Protein AF-A0A959Y1S9-F1 (afdb_monomer_lite)

Structure (mmCIF, N/CA/C/O backbone):
data_AF-A0A959Y1S9-F1
#
_entry.id   AF-A0A959Y1S9-F1
#
loop_
_atom_site.group_PDB
_atom_site.id
_atom_site.type_symbol
_atom_site.label_atom_id
_atom_site.label_alt_id
_atom_site.label_comp_id
_atom_site.label_asym_id
_atom_site.label_entity_id
_atom_site.label_seq_id
_atom_site.pdbx_PDB_ins_code
_atom_site.Cartn_x
_atom_site.Cartn_y
_atom_site.Cartn_z
_atom_site.occupancy
_atom_site.B_iso_or_equiv
_atom_site.auth_seq_id
_atom_site.auth_comp_id
_atom_site.auth_asym_id
_atom_site.auth_atom_id
_atom_site.pdbx_PDB_model_num
ATOM 1 N N . MET A 1 1 ? -69.835 -13.937 12.293 1.00 46.44 1 MET A N 1
ATOM 2 C CA . MET A 1 1 ? -68.759 -14.524 11.460 1.00 46.44 1 MET A CA 1
ATOM 3 C C . MET A 1 1 ? -68.075 -13.415 10.680 1.00 46.44 1 MET A C 1
ATOM 5 O O . MET A 1 1 ? -68.798 -12.625 10.091 1.00 46.44 1 MET A O 1
ATOM 9 N N . LYS A 1 2 ? -66.732 -13.402 10.698 1.00 39.56 2 LYS A N 1
ATOM 10 C CA . LYS A 1 2 ? -65.752 -12.700 9.831 1.00 39.56 2 LYS A CA 1
ATOM 11 C C . LYS A 1 2 ? -64.658 -12.052 10.685 1.00 39.56 2 LYS A C 1
ATOM 13 O O . LYS A 1 2 ? -64.721 -10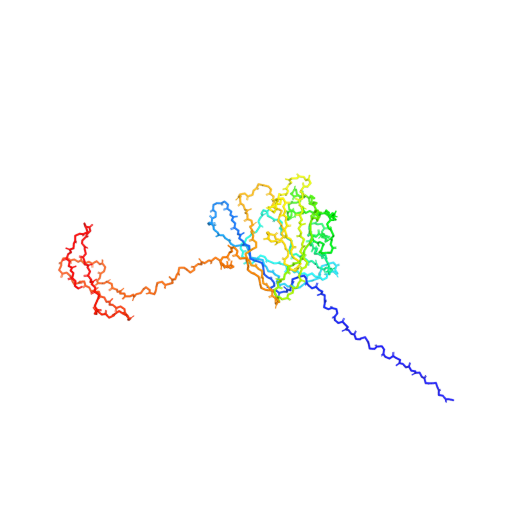.882 11.035 1.00 39.56 2 LYS A O 1
ATOM 18 N N . ARG A 1 3 ? -63.664 -12.869 11.050 1.00 44.75 3 ARG A N 1
ATOM 19 C CA . ARG A 1 3 ? -62.354 -12.401 11.513 1.00 44.75 3 ARG A CA 1
ATOM 20 C C . ARG A 1 3 ? -61.520 -12.163 10.258 1.00 44.75 3 ARG A C 1
ATOM 22 O O . ARG A 1 3 ? -61.213 -13.120 9.555 1.00 44.75 3 ARG A O 1
ATOM 29 N N . VAL A 1 4 ? -61.232 -10.906 9.945 1.00 51.44 4 VAL A N 1
ATOM 30 C CA . VAL A 1 4 ? -60.282 -10.545 8.888 1.00 51.44 4 VAL A CA 1
ATOM 31 C C . VAL A 1 4 ? -58.901 -10.535 9.538 1.00 51.44 4 VAL A C 1
ATOM 33 O O . VAL A 1 4 ? -58.573 -9.622 10.287 1.00 51.44 4 VAL A O 1
ATOM 36 N N . LEU A 1 5 ? -58.132 -11.600 9.319 1.00 52.47 5 LEU A N 1
ATOM 37 C CA . LEU A 1 5 ? -56.708 -11.663 9.641 1.00 52.47 5 LEU A CA 1
ATOM 38 C C . LEU A 1 5 ? -55.949 -10.983 8.497 1.00 52.47 5 LEU A C 1
ATOM 40 O O . LEU A 1 5 ? -55.793 -11.561 7.424 1.00 52.47 5 LEU A O 1
ATOM 44 N N . PHE A 1 6 ? -55.508 -9.745 8.715 1.00 52.75 6 PHE A N 1
ATOM 45 C CA . PHE A 1 6 ? -54.534 -9.089 7.846 1.00 52.75 6 PHE A CA 1
ATOM 46 C C . PHE A 1 6 ? -53.157 -9.691 8.152 1.00 52.75 6 PHE A C 1
ATOM 48 O O . PHE A 1 6 ? -52.475 -9.289 9.091 1.00 52.75 6 PHE A O 1
ATOM 55 N N . SER A 1 7 ? -52.783 -10.716 7.387 1.00 56.38 7 SER A N 1
ATOM 56 C CA . SER A 1 7 ? -51.435 -11.278 7.396 1.00 56.38 7 SER A CA 1
ATOM 57 C C . SER A 1 7 ? -50.522 -10.314 6.637 1.00 56.38 7 SER A C 1
ATOM 59 O O . SER A 1 7 ? -50.451 -10.349 5.411 1.00 56.38 7 SER A O 1
ATOM 61 N N . GLY A 1 8 ? -49.886 -9.397 7.368 1.00 59.06 8 GLY A N 1
ATOM 62 C CA . GLY A 1 8 ? -48.859 -8.507 6.836 1.00 59.06 8 GLY A CA 1
ATOM 63 C C . GLY A 1 8 ? -47.625 -9.315 6.456 1.00 59.06 8 GLY A C 1
ATOM 64 O O . GLY A 1 8 ? -46.820 -9.669 7.313 1.00 59.06 8 GLY A O 1
ATOM 65 N N . LEU A 1 9 ? -47.505 -9.637 5.170 1.00 58.12 9 LEU A N 1
ATOM 66 C CA . LEU A 1 9 ? -46.302 -10.199 4.574 1.00 58.12 9 LEU A CA 1
ATOM 67 C C . LEU A 1 9 ? -45.224 -9.107 4.616 1.00 58.12 9 LEU A C 1
ATOM 69 O O . LEU A 1 9 ? -45.202 -8.212 3.773 1.00 58.12 9 LEU A O 1
ATOM 73 N N . ILE A 1 10 ? -44.371 -9.144 5.641 1.00 60.81 10 ILE A N 1
ATOM 74 C CA . ILE A 1 10 ? -43.149 -8.343 5.695 1.00 60.81 10 ILE A CA 1
ATOM 75 C C . ILE A 1 10 ? -42.287 -8.828 4.528 1.00 60.81 10 ILE A C 1
ATOM 77 O O . ILE A 1 10 ? -41.658 -9.882 4.604 1.00 60.81 10 ILE A O 1
ATOM 81 N N . MET A 1 11 ? -42.318 -8.082 3.420 1.00 54.19 11 MET A N 1
ATOM 82 C CA . MET A 1 11 ? -41.293 -8.141 2.386 1.00 54.19 11 MET A CA 1
ATOM 83 C C . MET A 1 11 ? -39.967 -7.862 3.090 1.00 54.19 11 MET A C 1
ATOM 85 O O . MET A 1 11 ? -39.624 -6.713 3.353 1.00 54.19 11 MET A O 1
ATOM 89 N N . MET A 1 12 ? -39.232 -8.924 3.418 1.00 57.41 12 MET A N 1
ATOM 90 C CA . MET A 1 12 ? -37.790 -8.853 3.589 1.00 57.41 12 MET A CA 1
ATOM 91 C C . MET A 1 12 ? -37.227 -8.477 2.221 1.00 57.41 12 MET A C 1
ATOM 93 O O . MET A 1 12 ? -36.804 -9.329 1.445 1.00 57.41 12 MET A O 1
ATOM 97 N N . SER A 1 13 ? -37.295 -7.189 1.890 1.00 51.50 13 SER A N 1
ATOM 98 C CA . SER A 1 13 ? -36.391 -6.586 0.932 1.00 51.50 13 SER A CA 1
ATOM 99 C C . SER A 1 13 ? -35.003 -6.865 1.482 1.00 51.50 13 SER A C 1
ATOM 101 O O . SER A 1 13 ? -34.559 -6.210 2.426 1.00 51.50 13 SER A O 1
ATOM 103 N N . SER A 1 14 ? -34.373 -7.909 0.953 1.00 47.97 14 SER A N 1
ATOM 104 C CA . SER A 1 14 ? -32.953 -8.169 1.080 1.00 47.97 14 SER A CA 1
ATOM 105 C C . SER A 1 14 ? -32.245 -6.957 0.493 1.00 47.97 14 SER A C 1
ATOM 107 O O . SER A 1 14 ? -31.907 -6.929 -0.690 1.00 47.97 14 SER A O 1
ATOM 109 N N . LEU A 1 15 ? -32.098 -5.918 1.314 1.00 49.47 15 LEU A N 1
ATOM 110 C CA . LEU A 1 15 ? -31.067 -4.921 1.143 1.00 49.47 15 LEU A CA 1
ATOM 111 C C . LEU A 1 15 ? -29.792 -5.746 1.119 1.00 49.47 15 LEU A C 1
ATOM 113 O O . LEU A 1 15 ? -29.323 -6.224 2.152 1.00 49.47 15 LEU A O 1
ATOM 117 N N . GLN A 1 16 ? -29.307 -6.010 -0.089 1.00 44.72 16 GLN A N 1
ATOM 118 C CA . GLN A 1 16 ? -27.935 -6.401 -0.293 1.00 44.72 16 GLN A CA 1
ATOM 119 C C . GLN A 1 16 ? -27.146 -5.200 0.209 1.00 44.72 16 GLN A C 1
ATOM 121 O O . GLN A 1 16 ? -26.900 -4.248 -0.525 1.00 44.72 16 GLN A O 1
ATOM 126 N N . LEU A 1 17 ? -26.853 -5.198 1.511 1.00 47.09 17 LEU A N 1
ATOM 127 C CA . LEU A 1 17 ? -25.725 -4.474 2.051 1.00 47.09 17 LEU A CA 1
ATOM 128 C C . LEU A 1 17 ? -24.555 -5.032 1.255 1.00 47.09 17 LEU A C 1
ATOM 130 O O . LEU A 1 17 ? -24.075 -6.129 1.536 1.00 47.09 17 LEU A O 1
ATOM 134 N N . ALA A 1 18 ? -24.196 -4.337 0.177 1.00 49.88 18 ALA A N 1
ATOM 135 C CA . ALA A 1 18 ? -22.908 -4.526 -0.439 1.00 49.88 18 ALA A CA 1
ATOM 136 C C . ALA A 1 18 ? -21.931 -4.313 0.711 1.00 49.88 18 ALA A C 1
ATOM 138 O O . ALA A 1 18 ? -21.836 -3.206 1.247 1.00 49.88 18 ALA A O 1
ATOM 139 N N . ALA A 1 19 ? -21.322 -5.403 1.176 1.00 54.47 19 ALA A N 1
ATOM 140 C CA . ALA A 1 19 ? -20.220 -5.307 2.105 1.00 54.47 19 ALA A CA 1
ATOM 141 C C . ALA A 1 19 ? -19.241 -4.329 1.457 1.00 54.47 19 ALA A C 1
ATOM 143 O O . ALA A 1 19 ? -18.837 -4.537 0.311 1.00 54.47 19 ALA A O 1
ATOM 144 N N . GLN A 1 20 ? -18.971 -3.208 2.125 1.00 69.69 20 GLN A N 1
ATOM 145 C CA . GLN A 1 20 ? -18.066 -2.209 1.584 1.00 69.69 20 GLN A CA 1
ATOM 146 C C . GLN A 1 20 ? -16.685 -2.860 1.552 1.00 69.69 20 GLN A C 1
ATOM 148 O O . GLN A 1 20 ? -16.065 -3.080 2.587 1.00 69.69 20 GLN A O 1
ATOM 153 N N . SER A 1 21 ? -16.246 -3.274 0.366 1.00 82.31 21 SER A N 1
ATOM 154 C CA . SER A 1 21 ? -14.896 -3.777 0.166 1.00 82.31 21 SER A CA 1
ATOM 155 C C . SER A 1 21 ? -13.950 -2.590 0.133 1.00 82.31 21 SER A C 1
ATOM 157 O O . SER A 1 21 ? -14.187 -1.653 -0.629 1.00 82.31 21 SER A O 1
ATOM 159 N N . TRP A 1 22 ? -12.871 -2.643 0.909 1.00 91.50 22 TRP A N 1
ATOM 160 C CA . TRP A 1 22 ? -11.817 -1.635 0.815 1.00 91.50 22 TRP A CA 1
ATOM 161 C C . TRP A 1 22 ? -11.161 -1.639 -0.565 1.00 91.50 22 TRP A C 1
ATOM 163 O O . TRP A 1 22 ? -10.997 -0.583 -1.161 1.00 91.50 22 TRP A O 1
ATOM 173 N N . ALA A 1 23 ? -10.891 -2.833 -1.096 1.00 92.38 23 ALA A N 1
ATOM 174 C CA . ALA A 1 23 ? -10.399 -3.042 -2.448 1.00 92.38 23 ALA A CA 1
ATOM 175 C C . ALA A 1 23 ? -11.148 -4.231 -3.080 1.00 92.38 23 ALA A C 1
ATOM 177 O O . ALA A 1 23 ? -11.219 -5.293 -2.453 1.00 92.38 23 ALA A O 1
ATOM 178 N N . PRO A 1 24 ? -11.756 -4.086 -4.269 1.00 94.19 24 PRO A N 1
ATOM 179 C CA . PRO A 1 24 ? -12.491 -5.174 -4.912 1.00 94.19 24 PRO A CA 1
ATOM 180 C C . PRO A 1 24 ? -11.545 -6.237 -5.494 1.00 94.19 24 PRO A C 1
ATOM 182 O O . PRO A 1 24 ? -10.353 -5.999 -5.686 1.00 94.19 24 PRO A O 1
ATOM 185 N N . VAL A 1 25 ? -12.080 -7.414 -5.836 1.00 96.25 25 VAL A N 1
ATOM 186 C CA . VAL A 1 25 ? -11.322 -8.437 -6.578 1.00 96.25 25 VAL A CA 1
ATOM 187 C C . VAL A 1 25 ? -10.770 -7.850 -7.880 1.00 96.25 25 VAL A C 1
ATOM 189 O O . VAL A 1 25 ? -11.502 -7.230 -8.649 1.00 96.25 25 VAL A O 1
ATOM 192 N N . GLY A 1 26 ? -9.474 -8.054 -8.124 1.00 96.50 26 GLY A N 1
ATOM 193 C CA . GLY A 1 26 ? -8.733 -7.461 -9.238 1.00 96.50 26 GLY A CA 1
ATOM 194 C C . GLY A 1 26 ? -8.027 -6.142 -8.906 1.00 96.50 26 GLY A C 1
ATOM 195 O O . GLY A 1 26 ? -7.182 -5.713 -9.694 1.00 96.50 26 GLY A O 1
ATOM 196 N N . ALA A 1 27 ? -8.300 -5.528 -7.748 1.00 97.50 27 ALA A N 1
ATOM 197 C CA . ALA A 1 27 ? -7.515 -4.393 -7.273 1.00 97.50 27 ALA A CA 1
ATOM 198 C C . ALA A 1 27 ? -6.034 -4.771 -7.202 1.00 97.50 27 ALA A C 1
ATOM 200 O O . ALA A 1 27 ? -5.695 -5.857 -6.725 1.00 97.50 27 ALA A O 1
ATOM 201 N N . THR A 1 28 ? -5.172 -3.901 -7.719 1.00 97.88 28 THR A N 1
ATOM 202 C CA . THR A 1 28 ? -3.757 -4.181 -7.952 1.00 97.88 28 THR A CA 1
ATOM 203 C C . THR A 1 28 ? -2.899 -3.007 -7.502 1.00 97.88 28 THR A C 1
ATOM 205 O O . THR A 1 28 ? -3.152 -1.862 -7.877 1.00 97.88 28 THR A O 1
ATOM 208 N N . TRP A 1 29 ? -1.840 -3.312 -6.756 1.00 97.69 29 TRP A N 1
ATOM 209 C CA . TRP A 1 29 ? -0.793 -2.380 -6.354 1.00 97.69 29 TRP A CA 1
ATOM 210 C C . TRP A 1 29 ? 0.503 -2.762 -7.044 1.00 97.69 29 TRP A C 1
ATOM 212 O O . TRP A 1 29 ? 0.906 -3.923 -7.012 1.00 97.69 29 TRP A O 1
ATOM 222 N N . THR A 1 30 ? 1.166 -1.786 -7.650 1.00 97.19 30 THR A N 1
ATOM 223 C CA . THR A 1 30 ? 2.491 -1.955 -8.248 1.00 97.19 30 THR A CA 1
ATOM 224 C C . THR A 1 30 ? 3.476 -1.069 -7.508 1.00 97.19 30 THR A C 1
ATOM 226 O O . THR A 1 30 ? 3.366 0.155 -7.569 1.00 97.19 30 THR A O 1
ATOM 229 N N . TYR A 1 31 ? 4.448 -1.678 -6.844 1.00 95.31 31 TYR A N 1
ATOM 230 C CA . TYR A 1 31 ? 5.522 -1.017 -6.114 1.00 95.31 31 TYR A CA 1
ATOM 231 C C . TYR A 1 31 ? 6.844 -1.165 -6.851 1.00 95.31 31 TYR A C 1
ATOM 233 O O . TYR A 1 31 ? 7.080 -2.146 -7.559 1.00 95.31 31 TYR A O 1
ATOM 241 N N . GLU A 1 32 ? 7.730 -0.195 -6.663 1.00 92.44 32 GLU A N 1
ATOM 242 C CA . GLU A 1 32 ? 9.136 -0.393 -6.993 1.00 92.44 32 GLU A CA 1
ATOM 243 C C . GLU A 1 32 ? 9.790 -1.289 -5.937 1.00 92.44 32 GLU A C 1
ATOM 245 O O . GLU A 1 32 ? 9.607 -1.081 -4.741 1.00 92.44 32 GLU A O 1
ATOM 250 N N . GLN A 1 33 ? 10.577 -2.266 -6.379 1.00 92.25 33 GLN A N 1
ATOM 251 C CA . GLN A 1 33 ? 11.334 -3.160 -5.512 1.00 92.25 33 GLN A CA 1
ATOM 252 C C . GLN A 1 33 ? 12.823 -3.122 -5.870 1.00 92.25 33 GLN A C 1
ATOM 254 O O . GLN A 1 33 ? 13.189 -3.020 -7.044 1.00 92.25 33 GLN A O 1
ATOM 259 N N . ARG A 1 34 ? 13.688 -3.211 -4.856 1.00 89.56 34 ARG A N 1
ATOM 260 C CA . ARG A 1 34 ? 15.145 -3.361 -4.990 1.00 89.56 34 ARG A CA 1
ATOM 261 C C . ARG A 1 34 ? 15.675 -4.334 -3.940 1.00 89.56 34 ARG A C 1
ATOM 263 O O . ARG A 1 34 ? 15.049 -4.510 -2.905 1.00 89.56 34 ARG A O 1
ATOM 270 N N . PHE A 1 35 ? 16.823 -4.944 -4.208 1.00 89.50 35 PHE A N 1
ATOM 271 C CA . PHE A 1 35 ? 17.520 -5.845 -3.286 1.00 89.50 35 PHE A CA 1
ATOM 272 C C . PHE A 1 35 ? 19.012 -5.885 -3.624 1.00 89.50 35 PHE A C 1
ATOM 274 O O . PHE A 1 35 ? 19.421 -5.527 -4.735 1.00 89.50 35 PHE A O 1
ATOM 281 N N . PHE A 1 36 ? 19.848 -6.269 -2.662 1.00 87.94 36 PHE A N 1
ATOM 282 C CA . PHE A 1 36 ? 21.288 -6.381 -2.870 1.00 87.94 36 PHE A CA 1
ATOM 283 C C . PHE A 1 36 ? 21.609 -7.429 -3.946 1.00 87.94 36 PHE A C 1
ATOM 285 O O . PHE A 1 36 ? 21.081 -8.537 -3.935 1.00 87.94 36 PHE A O 1
ATOM 292 N N . GLY A 1 37 ? 22.473 -7.071 -4.902 1.00 84.06 37 GLY A N 1
ATOM 293 C CA . GLY A 1 37 ? 22.823 -7.941 -6.033 1.00 84.06 37 GLY A CA 1
ATOM 294 C C . GLY A 1 37 ? 21.722 -8.104 -7.093 1.00 84.06 37 GLY A C 1
ATOM 295 O O . GLY A 1 37 ? 21.908 -8.874 -8.035 1.00 84.06 37 GLY A O 1
ATOM 296 N N . GLY A 1 38 ? 20.598 -7.395 -6.954 1.00 82.81 38 GLY A N 1
ATOM 297 C CA . GLY A 1 38 ? 19.499 -7.377 -7.916 1.00 82.81 38 GLY A CA 1
ATOM 298 C C . GLY A 1 38 ? 19.687 -6.407 -9.085 1.00 82.81 38 GLY A C 1
ATOM 299 O O . GLY A 1 38 ? 20.669 -5.664 -9.130 1.00 82.81 38 GLY A O 1
ATOM 300 N N . PRO A 1 39 ? 18.738 -6.391 -10.040 1.00 81.06 39 PRO A N 1
ATOM 301 C CA . PRO A 1 39 ? 18.692 -5.364 -11.073 1.00 81.06 39 PRO A CA 1
ATOM 302 C C . PRO A 1 39 ? 18.443 -3.979 -10.457 1.00 81.06 39 PRO A C 1
ATOM 304 O O . PRO A 1 39 ? 17.833 -3.860 -9.394 1.00 81.06 39 PRO A O 1
ATOM 307 N N . ASP A 1 40 ? 18.832 -2.921 -11.176 1.00 76.38 40 ASP A N 1
ATOM 308 C CA . ASP A 1 40 ? 18.649 -1.525 -10.736 1.00 76.38 40 ASP A CA 1
ATOM 309 C C . ASP A 1 40 ? 17.177 -1.155 -10.468 1.00 76.38 40 ASP A C 1
ATOM 311 O O . ASP A 1 40 ? 16.889 -0.206 -9.734 1.00 76.38 40 ASP A O 1
ATOM 315 N N . SER A 1 41 ? 16.239 -1.911 -11.050 1.00 79.88 41 SER A N 1
ATOM 316 C CA . SER A 1 41 ? 14.809 -1.817 -10.763 1.00 79.88 41 SER A CA 1
ATOM 317 C C . SER A 1 41 ? 14.126 -3.180 -10.893 1.00 79.88 41 SER A C 1
ATOM 319 O O . SER A 1 41 ? 14.348 -3.904 -11.866 1.00 79.88 41 SER A O 1
ATOM 321 N N . ALA A 1 42 ? 13.275 -3.509 -9.924 1.00 91.25 42 ALA A N 1
ATOM 322 C CA . ALA A 1 42 ? 12.319 -4.610 -9.958 1.00 91.25 42 ALA A CA 1
ATOM 323 C C . ALA A 1 42 ? 10.926 -4.087 -9.563 1.00 91.25 42 ALA A C 1
ATOM 325 O O . ALA A 1 42 ? 10.774 -2.933 -9.150 1.00 91.25 42 ALA A O 1
ATOM 326 N N . LEU A 1 43 ? 9.899 -4.923 -9.715 1.00 94.31 43 LEU A N 1
ATOM 327 C CA . LEU A 1 43 ? 8.541 -4.611 -9.272 1.00 94.31 43 LEU A CA 1
ATOM 328 C C . LEU A 1 43 ? 8.082 -5.638 -8.254 1.00 94.31 43 LEU A C 1
ATOM 330 O O . LEU A 1 43 ? 8.270 -6.836 -8.469 1.00 94.31 43 LEU A O 1
ATOM 334 N N . LEU A 1 44 ? 7.383 -5.147 -7.238 1.00 95.44 44 LEU A N 1
ATOM 335 C CA . LEU A 1 44 ? 6.488 -5.952 -6.426 1.00 95.44 44 LEU A CA 1
ATOM 336 C C . LEU A 1 44 ? 5.058 -5.616 -6.846 1.00 95.44 44 LEU A C 1
ATOM 338 O O . LEU A 1 44 ? 4.634 -4.464 -6.753 1.00 95.44 44 LEU A O 1
ATOM 342 N N . VAL A 1 45 ? 4.313 -6.610 -7.315 1.00 96.94 45 VAL A N 1
ATOM 343 C CA . VAL A 1 45 ? 2.911 -6.448 -7.700 1.00 96.94 45 VAL A CA 1
ATOM 344 C C . VAL A 1 45 ? 2.055 -7.323 -6.805 1.00 96.94 45 VAL A C 1
ATOM 346 O O . VAL A 1 45 ? 2.253 -8.536 -6.727 1.00 96.94 45 VAL A O 1
ATOM 349 N N . MET A 1 46 ? 1.080 -6.702 -6.153 1.00 97.25 46 MET A N 1
ATOM 350 C CA . MET A 1 46 ? 0.092 -7.371 -5.314 1.00 97.25 46 MET A CA 1
ATOM 351 C C . MET A 1 46 ? -1.294 -7.196 -5.907 1.00 97.25 46 MET A C 1
ATOM 353 O O . MET A 1 46 ? -1.590 -6.148 -6.473 1.00 97.25 46 MET A O 1
ATOM 357 N N . SER A 1 47 ? -2.157 -8.195 -5.746 1.00 97.81 47 SER A N 1
ATOM 358 C CA . SER A 1 47 ? -3.550 -8.096 -6.181 1.00 97.81 47 SER A CA 1
ATOM 359 C C . SER A 1 47 ? -4.518 -8.785 -5.232 1.00 97.81 47 SER A C 1
ATOM 361 O O . SER A 1 47 ? -4.162 -9.765 -4.574 1.00 97.81 47 SER A O 1
ATOM 363 N N . VAL A 1 48 ? -5.760 -8.304 -5.194 1.00 97.88 48 VAL A N 1
ATOM 364 C CA . VAL A 1 48 ? -6.867 -9.037 -4.575 1.00 97.88 48 VAL A CA 1
ATOM 365 C C . VAL A 1 48 ? -7.319 -10.141 -5.525 1.00 97.88 48 VAL A C 1
ATOM 367 O O . VAL A 1 48 ? -7.856 -9.870 -6.597 1.00 97.88 48 VAL A O 1
ATOM 370 N N . VAL A 1 49 ? -7.143 -11.399 -5.121 1.00 97.75 49 VAL A N 1
ATOM 371 C CA . VAL A 1 49 ? -7.434 -12.564 -5.972 1.00 97.75 49 VAL A CA 1
ATOM 372 C C . VAL A 1 49 ? -8.817 -13.161 -5.745 1.00 97.75 49 VAL A C 1
ATOM 374 O O . VAL A 1 49 ? -9.341 -13.835 -6.630 1.00 97.75 49 VAL A O 1
ATOM 377 N N . LYS A 1 50 ? -9.411 -12.955 -4.564 1.00 95.75 50 LYS A N 1
ATOM 378 C CA . LYS A 1 50 ? -10.782 -13.386 -4.262 1.00 95.75 50 LYS A CA 1
ATOM 379 C C . LYS A 1 50 ? -11.326 -12.737 -2.997 1.00 95.75 50 LYS A C 1
ATOM 381 O O . LYS A 1 50 ? -10.564 -12.389 -2.095 1.00 95.75 50 LYS A O 1
ATOM 386 N N . ASP A 1 51 ? -12.645 -12.736 -2.888 1.00 96.19 51 ASP A N 1
ATOM 387 C CA . ASP A 1 51 ? -13.333 -12.576 -1.613 1.00 96.19 51 ASP A CA 1
ATOM 388 C C . ASP A 1 51 ? -13.284 -13.880 -0.804 1.00 96.19 51 ASP A C 1
ATOM 390 O O . ASP A 1 51 ? -13.188 -14.992 -1.339 1.00 96.19 51 ASP A O 1
ATOM 394 N N . THR A 1 52 ? -13.332 -13.751 0.514 1.00 95.38 52 THR A N 1
ATOM 395 C CA . THR A 1 52 ? -13.348 -14.863 1.461 1.00 95.38 52 THR A CA 1
ATOM 396 C C . THR A 1 52 ? -14.069 -14.457 2.748 1.00 95.38 52 THR A C 1
ATOM 398 O O . THR A 1 52 ? -14.425 -13.298 2.950 1.00 95.38 52 THR A O 1
ATOM 401 N N . VAL A 1 53 ? -14.305 -15.425 3.631 1.00 95.75 53 VAL A N 1
ATOM 402 C CA . VAL A 1 53 ? -14.824 -15.181 4.980 1.00 95.75 53 VAL A CA 1
ATOM 403 C C . VAL A 1 53 ? -13.873 -15.813 5.981 1.00 95.75 53 VAL A C 1
ATOM 405 O O . VAL A 1 53 ? -13.571 -17.002 5.875 1.00 95.75 53 VAL A O 1
ATOM 408 N N . VAL A 1 54 ? -13.410 -15.030 6.951 1.00 96.12 54 VAL A N 1
ATOM 409 C CA . VAL A 1 54 ? -12.510 -15.484 8.018 1.00 96.12 54 VAL A CA 1
ATOM 410 C C . VAL A 1 54 ? -13.108 -15.061 9.349 1.00 96.12 54 VAL A C 1
ATOM 412 O O . VAL A 1 54 ? -13.461 -13.903 9.536 1.00 96.12 54 VAL A O 1
ATOM 415 N N . GLN A 1 55 ? -13.312 -16.025 10.251 1.00 94.81 55 GLN A N 1
ATOM 416 C CA . GLN A 1 55 ? -13.945 -15.802 11.561 1.00 94.81 55 GLN A CA 1
ATOM 417 C C . GLN A 1 55 ? -15.296 -15.059 11.491 1.00 94.81 55 GLN A C 1
ATOM 419 O O . GLN A 1 55 ? -15.643 -14.268 12.363 1.00 94.81 55 GLN A O 1
ATOM 424 N N . GLY A 1 56 ? -16.072 -15.304 10.431 1.00 93.12 56 GLY A N 1
ATOM 425 C CA . GLY A 1 56 ? -17.367 -14.651 10.211 1.00 93.12 56 GLY A CA 1
ATOM 426 C C . GLY A 1 56 ? -17.288 -13.216 9.677 1.00 93.12 56 GLY A C 1
ATOM 427 O O . GLY A 1 56 ? -18.333 -12.633 9.402 1.00 93.12 56 GLY A O 1
ATOM 428 N N . ARG A 1 57 ? -16.087 -12.658 9.472 1.00 93.94 57 ARG A N 1
ATOM 429 C CA . ARG A 1 57 ? -15.882 -11.380 8.780 1.00 93.94 57 ARG A CA 1
ATOM 430 C C . ARG A 1 57 ? -15.733 -11.589 7.279 1.00 93.94 57 ARG A C 1
ATOM 432 O O . ARG A 1 57 ? -15.018 -12.490 6.844 1.00 93.94 57 ARG A O 1
ATOM 439 N N . ALA A 1 58 ? -16.383 -10.730 6.496 1.00 95.12 58 ALA A N 1
ATOM 440 C CA . ALA A 1 58 ? -16.100 -10.606 5.072 1.00 95.12 58 ALA A CA 1
ATOM 441 C C . ALA A 1 58 ? -14.682 -10.046 4.886 1.00 95.12 58 ALA A C 1
ATOM 443 O O . ALA A 1 58 ? -14.275 -9.098 5.569 1.00 95.12 58 ALA A O 1
ATOM 444 N N . SER A 1 59 ? -13.917 -10.664 3.997 1.00 95.88 59 SER A N 1
ATOM 445 C CA . SER A 1 59 ? -12.495 -10.386 3.833 1.00 95.88 59 SER A CA 1
ATOM 446 C C . SER A 1 59 ? -12.067 -10.553 2.382 1.00 95.88 59 SER A C 1
ATOM 448 O O . SER A 1 59 ? -12.699 -11.272 1.611 1.00 95.88 59 SER A O 1
ATOM 450 N N . GLN A 1 60 ? -10.957 -9.927 2.022 1.00 96.06 60 GLN A N 1
ATOM 451 C CA . GLN A 1 60 ? -10.301 -10.095 0.734 1.00 96.06 60 GLN A CA 1
ATOM 452 C C . GLN A 1 60 ? -9.011 -10.881 0.914 1.00 96.06 60 GLN A C 1
ATOM 454 O O . GLN A 1 60 ? -8.277 -10.659 1.876 1.00 96.06 60 GLN A O 1
ATOM 459 N N . LYS A 1 61 ? -8.726 -11.786 -0.027 1.00 96.69 61 LYS A N 1
ATOM 460 C CA . LYS A 1 61 ? -7.432 -12.460 -0.109 1.00 96.69 61 LYS A CA 1
ATOM 461 C C . LYS A 1 61 ? -6.526 -11.736 -1.101 1.00 96.69 61 LYS A C 1
ATOM 463 O O . LYS A 1 61 ? -6.858 -11.663 -2.285 1.00 96.69 61 LYS A O 1
ATOM 468 N N . LEU A 1 62 ? -5.375 -11.274 -0.629 1.00 96.94 62 LEU A N 1
ATOM 469 C CA . LEU A 1 62 ? -4.293 -10.745 -1.446 1.00 96.94 62 LEU A CA 1
ATOM 470 C C . LEU A 1 62 ? -3.351 -11.862 -1.895 1.00 96.94 62 LEU A C 1
ATOM 472 O O . LEU A 1 62 ? -3.216 -12.902 -1.247 1.00 96.94 62 LEU A O 1
ATOM 476 N N . ASN A 1 63 ? -2.675 -11.619 -3.009 1.00 97.12 63 ASN A N 1
ATOM 477 C CA . ASN A 1 63 ? -1.568 -12.431 -3.479 1.00 97.12 63 ASN A CA 1
ATOM 478 C C . ASN A 1 63 ? -0.494 -11.548 -4.116 1.00 97.12 63 ASN A C 1
ATOM 480 O O . ASN A 1 63 ? -0.818 -10.585 -4.817 1.00 97.12 63 ASN A O 1
ATOM 484 N N . ILE A 1 64 ? 0.767 -11.927 -3.938 1.00 96.56 64 ILE A N 1
ATOM 485 C CA . ILE A 1 64 ? 1.879 -11.365 -4.705 1.00 96.56 64 ILE A CA 1
ATOM 486 C C . ILE A 1 64 ? 1.893 -12.062 -6.066 1.00 96.56 64 ILE A C 1
ATOM 488 O O . ILE A 1 64 ? 1.976 -13.286 -6.150 1.00 96.56 64 ILE A O 1
ATOM 492 N N . VAL A 1 65 ? 1.743 -11.287 -7.139 1.00 96.06 65 VAL A N 1
ATOM 493 C CA . VAL A 1 65 ? 1.699 -11.795 -8.522 1.00 96.06 65 VAL A CA 1
ATOM 494 C C . VAL A 1 65 ? 3.018 -11.591 -9.263 1.00 96.06 65 VAL A C 1
ATOM 496 O O . VAL A 1 65 ? 3.279 -12.279 -10.246 1.00 96.06 65 VAL A O 1
ATOM 499 N N . GLN A 1 66 ? 3.858 -10.672 -8.786 1.00 94.75 66 GLN A N 1
ATOM 500 C CA . GLN A 1 66 ? 5.212 -10.436 -9.278 1.00 94.75 66 GLN A CA 1
ATOM 501 C C . GLN A 1 66 ? 6.077 -9.903 -8.135 1.00 94.75 66 GLN A C 1
ATOM 503 O O . GLN A 1 66 ? 5.585 -9.136 -7.311 1.00 94.75 66 GLN A O 1
ATOM 508 N N . GLY A 1 67 ? 7.357 -10.271 -8.118 1.00 92.62 67 GLY A N 1
ATOM 509 C CA . GLY A 1 67 ? 8.260 -9.955 -7.012 1.00 92.62 67 GLY A CA 1
ATOM 510 C C . GLY A 1 67 ? 8.087 -10.937 -5.854 1.00 92.62 67 GLY A C 1
ATOM 511 O O . GLY A 1 67 ? 7.468 -11.992 -6.004 1.00 92.62 67 GLY A O 1
ATOM 512 N N . TRP A 1 68 ? 8.667 -10.601 -4.713 1.00 91.19 68 TRP A N 1
ATOM 513 C CA . TRP A 1 68 ? 8.592 -11.375 -3.472 1.00 91.19 68 TRP A CA 1
ATOM 514 C C . TRP A 1 68 ? 8.691 -10.423 -2.288 1.00 91.19 68 TRP A C 1
ATOM 516 O O . TRP A 1 68 ? 9.112 -9.286 -2.467 1.00 91.19 68 TRP A O 1
ATOM 526 N N . VAL A 1 69 ? 8.300 -10.866 -1.100 1.00 89.00 69 VAL A N 1
ATOM 527 C CA . VAL A 1 69 ? 8.638 -10.162 0.137 1.00 89.00 69 VAL A CA 1
ATOM 528 C C . VAL A 1 69 ? 9.078 -11.186 1.162 1.00 89.00 69 VAL A C 1
ATOM 530 O O . VAL A 1 69 ? 8.270 -12.003 1.598 1.00 89.00 69 VAL A O 1
ATOM 533 N N . ASP A 1 70 ? 10.357 -11.164 1.509 1.00 87.75 70 ASP A N 1
ATOM 534 C CA . ASP A 1 70 ? 10.893 -12.050 2.544 1.00 87.75 70 ASP A CA 1
ATOM 535 C C . ASP A 1 70 ? 11.113 -11.256 3.822 1.00 87.75 70 ASP A C 1
ATOM 537 O O . ASP A 1 70 ? 10.850 -11.733 4.916 1.00 87.75 70 ASP A O 1
ATOM 541 N N . CYS A 1 71 ? 11.534 -10.007 3.683 1.00 88.06 71 CYS A N 1
ATOM 542 C CA . CYS A 1 71 ? 11.883 -9.126 4.783 1.00 88.06 71 CYS A CA 1
ATOM 543 C C . CYS A 1 71 ? 10.739 -8.280 5.319 1.00 88.06 71 CYS A C 1
ATOM 545 O O . CYS A 1 71 ? 10.860 -7.706 6.400 1.00 88.06 71 CYS A O 1
ATOM 547 N N . TYR A 1 72 ? 9.627 -8.219 4.598 1.00 88.31 72 TYR A N 1
ATOM 548 C CA . TYR A 1 72 ? 8.435 -7.500 5.024 1.00 88.31 72 TYR A CA 1
ATOM 549 C C . TYR A 1 72 ? 7.358 -8.480 5.466 1.00 88.31 72 TYR A C 1
ATOM 551 O O . TYR A 1 72 ? 7.242 -9.559 4.880 1.00 88.31 72 TYR A O 1
ATOM 559 N N . PRO A 1 73 ? 6.517 -8.108 6.442 1.00 88.00 73 PRO A N 1
ATOM 560 C CA . PRO A 1 73 ? 5.309 -8.859 6.692 1.00 88.00 73 PRO A CA 1
ATOM 561 C C . PRO A 1 73 ? 4.421 -8.820 5.446 1.00 88.00 73 PRO A C 1
ATOM 563 O O . PRO A 1 73 ? 4.323 -7.818 4.728 1.00 88.00 73 PRO A O 1
ATOM 566 N N . PHE A 1 74 ? 3.742 -9.931 5.203 1.00 91.25 74 PHE A N 1
ATOM 567 C CA . PHE A 1 74 ? 2.695 -10.015 4.204 1.00 91.25 74 PHE A CA 1
ATOM 568 C C . PHE A 1 74 ? 1.470 -10.642 4.840 1.00 91.25 74 PHE A C 1
ATOM 570 O O . PHE A 1 74 ? 1.478 -11.811 5.218 1.00 91.25 74 PHE A O 1
ATOM 577 N N . TYR A 1 75 ? 0.414 -9.844 4.940 1.00 92.69 75 TYR A N 1
ATOM 578 C CA . TYR A 1 75 ? -0.865 -10.279 5.471 1.00 92.69 75 TYR A CA 1
ATOM 579 C C . TYR A 1 75 ? -1.795 -10.605 4.302 1.00 92.69 75 TYR A C 1
ATOM 581 O O . TYR A 1 75 ? -2.334 -9.693 3.670 1.00 92.69 75 TYR A O 1
ATOM 589 N N . PRO A 1 76 ? -1.999 -11.895 3.973 1.00 94.06 76 PRO A N 1
ATOM 590 C CA . PRO A 1 76 ? -2.732 -12.287 2.776 1.00 94.06 76 PRO A CA 1
ATOM 591 C C . PRO A 1 76 ? -4.232 -12.038 2.898 1.00 94.06 76 PRO A C 1
ATOM 593 O O . PRO A 1 76 ? -4.951 -12.236 1.925 1.00 94.06 76 PRO A O 1
ATOM 596 N N . ILE A 1 77 ? -4.736 -11.679 4.077 1.00 95.94 77 ILE A N 1
ATOM 597 C CA . ILE A 1 77 ? -6.159 -11.521 4.348 1.00 95.94 77 ILE A CA 1
ATOM 598 C C . ILE A 1 77 ? -6.377 -10.156 4.996 1.00 95.94 77 ILE A C 1
ATOM 600 O O . ILE A 1 77 ? -5.798 -9.854 6.039 1.00 95.94 77 ILE A O 1
ATOM 604 N N . ILE A 1 78 ? -7.263 -9.363 4.399 1.00 95.88 78 ILE A N 1
ATOM 605 C CA . ILE A 1 78 ? -7.699 -8.070 4.934 1.00 95.88 78 ILE A CA 1
ATOM 606 C C . ILE A 1 78 ? -9.213 -8.034 5.094 1.00 95.88 78 ILE A C 1
ATOM 608 O O . ILE A 1 78 ? -9.942 -8.745 4.403 1.00 95.88 78 ILE A O 1
ATOM 612 N N . SER A 1 79 ? -9.701 -7.202 6.004 1.00 95.81 79 SER A N 1
ATOM 613 C CA . SER A 1 79 ? -11.124 -6.919 6.183 1.00 95.81 79 SER A CA 1
ATOM 614 C C . SER A 1 79 ? -11.325 -5.420 6.345 1.00 95.81 79 SER A C 1
ATOM 616 O O . SER A 1 79 ? -10.436 -4.720 6.825 1.00 95.81 79 SER A O 1
ATOM 618 N N . TYR A 1 80 ? -12.497 -4.931 5.956 1.00 95.31 80 TYR A N 1
ATOM 619 C CA . TYR A 1 80 ? -12.850 -3.524 6.071 1.00 95.31 80 TYR A CA 1
ATOM 620 C C . TYR A 1 80 ? -14.175 -3.353 6.793 1.00 95.31 80 TYR A C 1
ATOM 622 O O . TYR A 1 80 ? -15.110 -4.118 6.556 1.00 95.31 80 TYR A O 1
ATOM 630 N N . ASP A 1 81 ? -14.244 -2.353 7.666 1.00 91.50 81 ASP A N 1
ATOM 631 C CA . ASP A 1 81 ? -15.427 -2.044 8.471 1.00 91.50 81 ASP A CA 1
ATOM 632 C C . ASP A 1 81 ? -15.860 -0.581 8.315 1.00 91.50 81 ASP A C 1
ATOM 634 O O . ASP A 1 81 ? -15.999 0.152 9.285 1.00 91.50 81 ASP A O 1
ATOM 638 N N . GLY A 1 82 ? -15.996 -0.116 7.070 1.00 89.19 82 GLY A N 1
ATOM 639 C CA . GLY A 1 82 ? -16.491 1.228 6.724 1.00 89.19 82 GLY A CA 1
ATOM 640 C C . GLY A 1 82 ? -15.523 2.391 6.994 1.00 89.19 82 GLY A C 1
ATOM 641 O O . GLY A 1 82 ? -15.498 3.367 6.250 1.00 89.19 82 GLY A O 1
ATOM 642 N N . ASP A 1 83 ? -14.698 2.302 8.030 1.00 93.75 83 ASP A N 1
ATOM 643 C CA . ASP A 1 83 ? -13.612 3.240 8.330 1.00 93.75 83 ASP A CA 1
ATOM 644 C C . ASP A 1 83 ? -12.287 2.535 8.625 1.00 93.75 83 ASP A C 1
ATOM 646 O O . ASP A 1 83 ? -11.226 3.111 8.399 1.00 93.75 83 ASP A O 1
ATOM 650 N N . SER A 1 84 ? -12.341 1.281 9.057 1.00 95.62 84 SER A N 1
ATOM 651 C CA . SER A 1 84 ? -11.191 0.572 9.594 1.00 95.62 84 SER A CA 1
ATOM 652 C C . SER A 1 84 ? -10.723 -0.521 8.644 1.00 95.62 84 SER A C 1
ATOM 654 O O . SER A 1 84 ? -11.481 -1.440 8.328 1.00 95.62 84 SER A O 1
ATOM 656 N N . LEU A 1 85 ? -9.463 -0.444 8.209 1.00 96.06 85 LEU A N 1
ATOM 657 C CA . LEU A 1 85 ? -8.772 -1.543 7.539 1.00 96.06 85 LEU A CA 1
ATOM 658 C C . LEU A 1 85 ? -8.126 -2.437 8.594 1.00 96.06 85 LEU A C 1
ATOM 660 O O . LEU A 1 85 ? -7.318 -1.974 9.397 1.00 96.06 85 LEU A O 1
ATOM 664 N N . LEU A 1 86 ? -8.464 -3.721 8.560 1.00 95.44 86 LEU A N 1
ATOM 665 C CA . LEU A 1 86 ? -7.942 -4.742 9.455 1.00 95.44 86 LEU A CA 1
ATOM 666 C C . LEU A 1 86 ? -7.116 -5.762 8.670 1.00 95.44 86 LEU A C 1
ATOM 668 O O . LEU A 1 86 ? -7.522 -6.179 7.585 1.00 95.44 86 LEU A O 1
ATOM 672 N N . LEU A 1 87 ? -6.011 -6.220 9.250 1.00 93.88 87 LEU A N 1
ATOM 673 C CA . LEU A 1 87 ? -5.203 -7.330 8.740 1.00 93.88 87 LEU A CA 1
ATOM 674 C C . LEU A 1 87 ? -5.504 -8.570 9.564 1.00 93.88 87 LEU A C 1
ATOM 676 O O . LEU A 1 87 ? -5.571 -8.479 10.786 1.00 93.88 87 LEU A O 1
ATOM 680 N N . TYR A 1 88 ? -5.694 -9.718 8.927 1.00 94.19 88 TYR A N 1
ATOM 681 C CA . TYR A 1 88 ? -5.789 -10.973 9.661 1.00 94.19 88 TYR A CA 1
ATOM 682 C C . TYR A 1 88 ? -4.396 -11.553 9.858 1.00 94.19 88 TYR A C 1
ATOM 684 O O . TYR A 1 88 ? -3.722 -11.906 8.889 1.00 94.19 88 TYR A O 1
ATOM 692 N N . ASP A 1 89 ? -3.993 -11.659 11.113 1.00 91.00 89 ASP A N 1
ATOM 693 C CA . ASP A 1 89 ? -2.761 -12.303 11.514 1.00 91.00 89 ASP A CA 1
ATOM 694 C C . ASP A 1 89 ? -3.010 -13.800 11.721 1.00 91.00 89 ASP A C 1
ATOM 696 O O . ASP A 1 89 ? -3.784 -14.217 12.587 1.00 91.00 89 ASP A O 1
ATOM 700 N N . GLU A 1 90 ? -2.391 -14.629 10.880 1.00 88.81 90 GLU A N 1
ATOM 701 C CA . GLU A 1 90 ? -2.569 -16.079 10.945 1.00 88.81 90 GLU A CA 1
ATOM 702 C C . GLU A 1 90 ? -1.863 -16.695 12.163 1.00 88.81 90 GLU A C 1
ATOM 704 O O . GLU A 1 90 ? -2.323 -17.727 12.658 1.00 88.81 90 GLU A O 1
ATOM 709 N N . ALA A 1 91 ? -0.805 -16.058 12.685 1.00 86.12 91 ALA A N 1
ATOM 710 C CA . ALA A 1 91 ? -0.002 -16.599 13.780 1.00 86.12 91 ALA A CA 1
ATOM 711 C C . ALA A 1 91 ? -0.777 -16.623 15.105 1.00 86.12 91 ALA A C 1
ATOM 713 O O . ALA A 1 91 ? -0.683 -17.593 15.860 1.00 86.12 91 ALA A O 1
ATOM 714 N N . ASP A 1 92 ? -1.586 -15.594 15.370 1.00 87.50 92 ASP A N 1
ATOM 715 C CA . ASP A 1 92 ? -2.451 -15.534 16.553 1.00 87.50 92 ASP A CA 1
ATOM 716 C C . ASP A 1 92 ? -3.947 -15.686 16.241 1.00 87.50 92 ASP A C 1
ATOM 718 O O . ASP A 1 92 ? -4.773 -15.750 17.156 1.00 87.50 92 ASP A O 1
ATOM 722 N N . SER A 1 93 ? -4.294 -15.831 14.958 1.00 91.38 93 SER A N 1
ATOM 723 C CA . SER A 1 93 ? -5.668 -15.945 14.470 1.00 91.38 93 SER A CA 1
ATOM 724 C C . SER A 1 93 ? -6.544 -14.768 14.902 1.00 91.38 93 SER A C 1
ATOM 726 O O . SER A 1 93 ? -7.671 -14.963 15.367 1.00 91.38 93 SER A O 1
ATOM 728 N N . THR A 1 94 ? -6.050 -13.537 14.765 1.00 92.94 94 THR A N 1
ATOM 729 C CA . THR A 1 94 ? -6.815 -12.329 15.098 1.00 92.94 94 THR A CA 1
ATOM 730 C C . THR A 1 94 ? -6.748 -11.267 14.009 1.00 92.94 94 THR A C 1
ATOM 732 O O . THR A 1 94 ? -5.805 -11.188 13.231 1.00 92.94 94 THR A O 1
ATOM 735 N N . PHE A 1 95 ? -7.771 -10.413 13.957 1.00 94.44 95 PHE A N 1
ATOM 736 C CA . PHE A 1 95 ? -7.723 -9.198 13.151 1.00 94.44 95 PHE A CA 1
ATOM 737 C C . PHE A 1 95 ? -7.032 -8.070 13.926 1.00 94.44 95 PHE A C 1
ATOM 739 O O . PHE A 1 95 ? -7.439 -7.742 15.043 1.00 94.44 95 PHE A O 1
ATOM 746 N N . LYS A 1 96 ? -6.022 -7.451 13.315 1.00 92.88 96 LYS A N 1
ATOM 747 C CA . LYS A 1 96 ? -5.294 -6.281 13.815 1.00 92.88 96 LYS A CA 1
ATOM 748 C C . LYS A 1 96 ? -5.725 -5.037 13.054 1.00 92.88 96 LYS A C 1
ATOM 750 O O . LYS A 1 96 ? -5.837 -5.074 11.831 1.00 92.88 96 LYS A O 1
ATOM 755 N N . LEU A 1 97 ? -5.967 -3.940 13.765 1.00 94.81 97 LEU A N 1
ATOM 756 C CA . LEU A 1 97 ? -6.262 -2.651 13.140 1.00 94.81 97 LEU A CA 1
ATOM 757 C C . LEU A 1 97 ? -5.013 -2.120 12.443 1.00 94.81 97 LEU A C 1
ATOM 759 O O . LEU A 1 97 ? -3.998 -1.972 13.099 1.00 94.81 97 LEU A O 1
ATOM 763 N N . MET A 1 98 ? -5.101 -1.812 11.152 1.00 93.44 98 MET A N 1
ATOM 764 C CA . MET A 1 98 ? -4.011 -1.193 10.395 1.00 93.44 98 MET A CA 1
ATOM 765 C C . MET A 1 98 ? -4.225 0.304 10.238 1.00 93.44 98 MET A C 1
ATOM 767 O O . MET A 1 98 ? -3.387 1.100 10.644 1.00 93.44 98 MET A O 1
ATOM 771 N N . TYR A 1 99 ? -5.375 0.682 9.677 1.00 95.31 99 TYR A N 1
ATOM 772 C CA . TYR A 1 99 ? -5.748 2.074 9.445 1.00 95.31 99 TYR A CA 1
ATOM 773 C C . TYR A 1 99 ? -7.165 2.326 9.928 1.00 95.31 99 TYR A C 1
ATOM 775 O O . TYR A 1 99 ? -8.047 1.503 9.693 1.00 95.31 99 TYR A O 1
ATOM 783 N N . CYS A 1 100 ? -7.378 3.492 10.529 1.00 96.62 100 CYS A N 1
ATOM 784 C CA . CYS A 1 100 ? -8.678 3.995 10.950 1.00 96.62 100 CYS A CA 1
ATOM 785 C C . CYS A 1 100 ? -8.939 5.328 10.229 1.00 96.62 100 CYS A C 1
ATOM 787 O O . CYS A 1 100 ? -8.448 6.375 10.638 1.00 96.62 100 CYS A O 1
ATOM 789 N N . PHE A 1 101 ? -9.643 5.304 9.095 1.00 97.00 101 PHE A N 1
ATOM 790 C CA . PHE A 1 101 ? -9.769 6.461 8.196 1.00 97.00 101 PHE A CA 1
ATOM 791 C C . PHE A 1 101 ? -10.698 7.570 8.715 1.00 97.00 101 PHE A C 1
ATOM 793 O O . PHE A 1 101 ? -10.769 8.627 8.096 1.00 97.00 101 PHE A O 1
ATOM 800 N N . ASN A 1 102 ? -11.437 7.361 9.806 1.00 96.75 102 ASN A N 1
ATOM 801 C CA . ASN A 1 102 ? -12.180 8.416 10.513 1.00 96.75 102 ASN A CA 1
ATOM 802 C C . ASN A 1 102 ? -11.448 8.956 11.750 1.00 96.75 102 ASN A C 1
ATOM 804 O O . ASN A 1 102 ? -12.042 9.760 12.464 1.00 96.75 102 ASN A O 1
ATOM 808 N N . ALA A 1 103 ? -10.214 8.519 12.009 1.00 97.88 103 ALA A N 1
ATOM 809 C CA . ALA A 1 103 ? -9.409 9.055 13.096 1.00 97.88 103 ALA A CA 1
ATOM 810 C C . ALA A 1 103 ? -9.084 10.540 12.864 1.00 97.88 103 ALA A C 1
ATOM 812 O O . ALA A 1 103 ? -8.926 10.984 11.724 1.00 97.88 103 ALA A O 1
ATOM 813 N N . GLU A 1 104 ? -8.980 11.297 13.949 1.00 98.38 104 GLU A N 1
ATOM 814 C CA . GLU A 1 104 ? -8.671 12.725 13.965 1.00 98.38 104 GLU A CA 1
ATOM 815 C C . GLU A 1 104 ? -7.200 12.967 14.352 1.00 98.38 104 GLU A C 1
ATOM 817 O O . GLU A 1 104 ? -6.570 12.106 14.971 1.00 98.38 104 GLU A O 1
ATOM 822 N N . PRO A 1 105 ? -6.606 14.131 14.015 1.00 98.62 105 PRO A N 1
ATOM 823 C CA . PRO A 1 105 ? -5.250 14.459 14.447 1.00 98.62 105 PRO A CA 1
ATOM 824 C C . PRO A 1 105 ? -5.072 14.331 15.968 1.00 98.62 105 PRO A C 1
ATOM 826 O O . PRO A 1 105 ? -5.818 14.924 16.748 1.00 98.62 105 PRO A O 1
ATOM 829 N N . GLY A 1 106 ? -4.050 13.585 16.384 1.00 98.19 106 GLY A N 1
ATOM 830 C CA . GLY A 1 106 ? -3.773 13.234 17.777 1.00 98.19 106 GLY A CA 1
ATOM 831 C C . GLY A 1 106 ? -4.304 11.864 18.210 1.00 98.19 106 GLY A C 1
ATOM 832 O O . GLY A 1 106 ? -3.864 11.367 19.249 1.00 98.19 106 GLY A O 1
ATOM 833 N N . ASP A 1 107 ? -5.184 11.229 17.431 1.00 98.50 107 ASP A N 1
ATOM 834 C CA . ASP A 1 107 ? -5.598 9.850 17.690 1.00 98.50 107 ASP A CA 1
ATOM 835 C C . ASP A 1 107 ? -4.425 8.884 17.523 1.00 98.50 107 ASP A C 1
ATOM 837 O O . ASP A 1 107 ? -3.538 9.070 16.683 1.00 98.50 107 ASP A O 1
ATOM 841 N N . THR A 1 108 ? -4.440 7.826 18.335 1.00 97.19 108 THR A N 1
ATOM 842 C CA . THR A 1 108 ? -3.392 6.804 18.344 1.00 97.19 108 THR A CA 1
ATOM 843 C C . THR A 1 108 ? -3.972 5.402 18.446 1.00 97.19 108 THR A C 1
ATOM 845 O O . THR A 1 108 ? -4.991 5.175 19.103 1.00 97.19 108 THR A O 1
ATOM 848 N N . TRP A 1 109 ? -3.303 4.439 17.816 1.00 95.88 109 TRP A N 1
ATOM 849 C CA . TRP A 1 109 ? -3.555 3.015 18.026 1.00 95.88 109 TRP A CA 1
ATOM 850 C C . TRP A 1 109 ? -2.260 2.217 17.915 1.00 95.88 109 TRP A C 1
ATOM 852 O O . TRP A 1 109 ? -1.296 2.646 17.284 1.00 95.88 109 TRP A O 1
ATOM 862 N N . THR A 1 110 ? -2.253 1.025 18.508 1.00 93.81 110 THR A N 1
ATOM 863 C CA . THR A 1 110 ? -1.110 0.110 18.459 1.00 93.81 110 THR A CA 1
ATOM 864 C C . THR A 1 110 ? -1.511 -1.181 17.760 1.00 93.81 110 THR A C 1
ATOM 866 O O . THR A 1 110 ? -2.553 -1.769 18.055 1.00 93.81 110 THR A O 1
ATOM 869 N N . SER A 1 111 ? -0.672 -1.625 16.829 1.00 89.56 111 SER A N 1
ATOM 870 C CA . SER A 1 111 ? -0.809 -2.892 16.111 1.00 89.56 111 SER A CA 1
ATOM 871 C C . SER A 1 111 ? 0.321 -3.817 16.518 1.00 89.56 111 SER A C 1
ATOM 873 O O . SER A 1 111 ? 1.482 -3.437 16.418 1.00 89.56 111 SER A O 1
ATOM 875 N N . PHE A 1 112 ? -0.003 -5.029 16.956 1.00 87.38 112 PHE A N 1
ATOM 876 C CA . PHE A 1 112 ? 1.011 -6.059 17.145 1.00 87.38 112 PHE A CA 1
ATOM 877 C C . PHE A 1 112 ? 1.215 -6.788 15.819 1.00 87.38 112 PHE A C 1
ATOM 879 O O . PHE A 1 112 ? 0.253 -7.345 15.288 1.00 87.38 112 PHE A O 1
ATOM 886 N N . ILE A 1 113 ? 2.429 -6.714 15.281 1.00 85.12 113 ILE A N 1
ATOM 887 C CA . ILE A 1 113 ? 2.794 -7.187 13.948 1.00 85.12 113 ILE A CA 1
ATOM 888 C C . ILE A 1 113 ? 3.747 -8.374 14.083 1.00 85.12 113 ILE A C 1
ATOM 890 O O . ILE A 1 113 ? 4.782 -8.279 14.743 1.00 85.12 113 ILE A O 1
ATOM 894 N N . HIS A 1 114 ? 3.394 -9.477 13.429 1.00 83.00 114 HIS A N 1
ATOM 895 C CA . HIS A 1 114 ? 4.208 -10.673 13.270 1.00 83.00 114 HIS A CA 1
ATOM 896 C C . HIS A 1 114 ? 4.846 -10.701 11.879 1.00 83.00 114 HIS A C 1
ATOM 898 O O . HIS A 1 114 ? 4.181 -10.520 10.857 1.00 83.00 114 HIS A O 1
ATOM 904 N N . HIS A 1 115 ? 6.146 -10.982 11.820 1.00 78.62 115 HIS A N 1
ATOM 905 C CA . HIS A 1 115 ? 6.822 -11.259 10.558 1.00 78.62 115 HIS A CA 1
ATOM 906 C C . HIS A 1 115 ? 6.650 -12.740 10.179 1.00 78.62 115 HIS A C 1
ATOM 908 O O . HIS A 1 115 ? 7.458 -13.607 10.518 1.00 78.62 115 HIS A O 1
ATOM 914 N N . GLY A 1 116 ? 5.524 -13.040 9.527 1.00 69.31 116 GLY A N 1
ATOM 915 C CA . GLY A 1 116 ? 5.170 -14.400 9.111 1.00 69.31 116 GLY A CA 1
ATOM 916 C C . GLY A 1 116 ? 5.137 -15.395 10.278 1.00 69.31 116 GLY A C 1
ATOM 917 O O . GLY A 1 116 ? 4.703 -15.073 11.382 1.00 69.31 116 GLY A O 1
ATOM 918 N N . GLU A 1 117 ? 5.623 -16.617 10.046 1.00 63.72 117 GLU A N 1
ATOM 919 C CA . GLU A 1 117 ? 5.739 -17.648 11.094 1.00 63.72 117 GLU A CA 1
ATOM 920 C C . GLU A 1 117 ? 6.894 -17.378 12.079 1.00 63.72 117 GLU A C 1
ATOM 922 O O . GLU A 1 117 ? 7.016 -18.041 13.112 1.00 63.72 117 GLU A O 1
ATOM 927 N N . LEU A 1 118 ? 7.759 -16.401 11.786 1.00 67.00 118 LEU A N 1
ATOM 928 C CA . LEU A 1 118 ? 8.921 -16.064 12.600 1.00 67.00 118 LEU A CA 1
ATOM 929 C C . LEU A 1 118 ? 8.527 -15.073 13.697 1.00 67.00 118 LEU A C 1
ATOM 931 O O . LEU A 1 118 ? 8.973 -13.928 13.728 1.00 67.00 118 LEU A O 1
ATOM 935 N N . THR A 1 119 ? 7.751 -15.545 14.674 1.00 66.00 119 THR A N 1
ATOM 936 C CA . THR A 1 119 ? 7.264 -14.738 15.810 1.00 66.00 119 THR A CA 1
ATOM 937 C C . THR A 1 119 ? 8.378 -14.096 16.655 1.00 66.00 119 THR A C 1
ATOM 939 O O . THR A 1 119 ? 8.101 -13.263 17.514 1.00 66.00 119 THR A O 1
ATOM 942 N N . PHE A 1 120 ? 9.647 -14.458 16.448 1.00 70.50 120 PHE A N 1
ATOM 943 C CA . PHE A 1 120 ? 10.793 -13.779 17.063 1.00 70.50 120 PHE A CA 1
ATOM 944 C C . PHE A 1 120 ? 11.018 -12.359 16.520 1.00 70.50 120 PHE A C 1
ATOM 946 O O . PHE A 1 120 ? 11.585 -11.533 17.230 1.00 70.50 120 PHE A O 1
ATOM 953 N N . PHE A 1 121 ? 10.548 -12.059 15.307 1.00 77.50 121 PHE A N 1
ATOM 954 C CA . PHE A 1 121 ? 10.566 -10.722 14.707 1.00 77.50 121 PHE A CA 1
ATOM 955 C C . PHE A 1 121 ? 9.192 -10.053 14.832 1.00 77.50 121 PHE A C 1
ATOM 957 O O . PHE A 1 121 ? 8.636 -9.549 13.859 1.00 77.50 121 PHE A O 1
ATOM 964 N N . SER A 1 122 ? 8.620 -10.101 16.037 1.00 84.25 122 SER A N 1
ATOM 965 C CA . SER A 1 122 ? 7.365 -9.409 16.335 1.00 84.25 122 SER A CA 1
ATOM 966 C C . SER A 1 122 ? 7.638 -8.049 16.946 1.00 84.25 122 SER A C 1
ATOM 968 O O . SER A 1 122 ? 8.578 -7.897 17.729 1.00 84.25 122 SER A O 1
ATOM 970 N N . ASP A 1 123 ? 6.783 -7.083 16.639 1.00 87.38 123 ASP A N 1
ATOM 971 C CA . ASP A 1 123 ? 6.860 -5.758 17.237 1.00 87.38 123 ASP A CA 1
ATOM 972 C C . ASP A 1 123 ? 5.476 -5.154 17.450 1.00 87.38 123 ASP A C 1
ATOM 974 O O . ASP A 1 123 ? 4.502 -5.514 16.787 1.00 87.38 123 ASP A O 1
ATOM 978 N N . SER A 1 124 ? 5.406 -4.209 18.377 1.00 89.88 124 SER A N 1
ATOM 979 C CA . SER A 1 124 ? 4.274 -3.306 18.494 1.00 89.88 124 SER A CA 1
ATOM 980 C C . SER A 1 124 ? 4.588 -2.052 17.693 1.00 89.88 124 SER A C 1
ATOM 982 O O . SER A 1 124 ? 5.613 -1.403 17.903 1.00 89.88 124 SER A O 1
ATOM 984 N N . ILE A 1 125 ? 3.703 -1.726 16.759 1.00 89.56 125 ILE A N 1
ATOM 985 C CA . ILE A 1 125 ? 3.762 -0.501 15.976 1.00 89.56 125 ILE A CA 1
ATOM 986 C C . ILE A 1 125 ? 2.697 0.449 16.497 1.00 89.56 125 ILE A C 1
ATOM 988 O O . ILE A 1 125 ? 1.503 0.141 16.442 1.00 89.56 125 ILE A O 1
ATOM 992 N N . THR A 1 126 ? 3.132 1.605 16.979 1.00 92.44 126 THR A N 1
ATOM 993 C CA . THR A 1 126 ? 2.254 2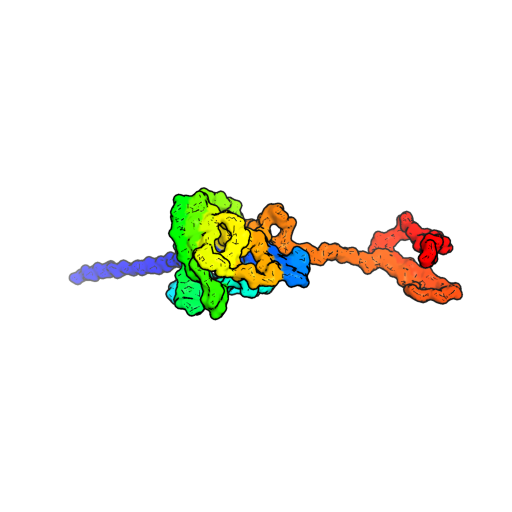.698 17.377 1.00 92.44 126 THR A CA 1
ATOM 994 C C . THR A 1 126 ? 2.087 3.665 16.213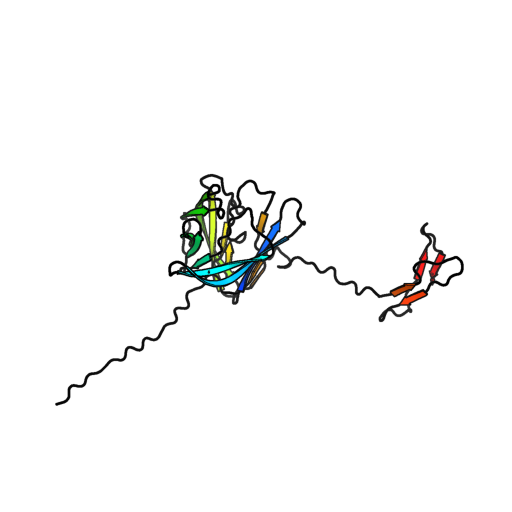 1.00 92.44 126 THR A C 1
ATOM 996 O O . THR A 1 126 ? 3.059 4.149 15.631 1.00 92.44 126 THR A O 1
ATOM 999 N N . TRP A 1 127 ? 0.831 3.940 15.887 1.00 93.31 127 TRP A N 1
ATOM 1000 C CA . TRP A 1 127 ? 0.412 4.869 14.852 1.00 93.31 127 TRP A CA 1
ATOM 1001 C C . TRP A 1 127 ? -0.160 6.110 15.515 1.00 93.31 127 TRP A C 1
ATOM 1003 O O . TRP A 1 127 ? -1.025 5.991 16.384 1.00 93.31 127 TRP A O 1
ATOM 1013 N N . THR A 1 128 ? 0.275 7.282 15.068 1.00 96.12 128 THR A N 1
ATOM 1014 C CA . THR A 1 128 ? -0.256 8.572 15.513 1.00 96.12 128 THR A CA 1
ATOM 1015 C C . THR A 1 128 ? -0.735 9.351 14.302 1.00 96.12 128 THR A C 1
ATOM 1017 O O . THR A 1 128 ? 0.026 9.564 13.357 1.00 96.12 128 THR A O 1
ATOM 1020 N N . VAL A 1 129 ? -1.983 9.816 14.320 1.00 98.00 129 VAL A N 1
ATOM 1021 C CA . VAL A 1 129 ? -2.489 10.703 13.268 1.00 98.00 129 VAL A CA 1
ATOM 1022 C C . VAL A 1 129 ? -1.892 12.088 13.462 1.00 98.00 129 VAL A C 1
ATOM 1024 O O . VAL A 1 129 ? -2.184 12.771 14.441 1.00 98.00 129 VAL A O 1
ATOM 1027 N N . LEU A 1 130 ? -1.056 12.517 12.522 1.00 97.94 130 LEU A N 1
ATOM 1028 C CA . LEU A 1 130 ? -0.495 13.866 12.514 1.00 97.94 130 LEU A CA 1
ATOM 1029 C C . LEU A 1 130 ? -1.446 14.860 11.854 1.00 97.94 130 LEU A C 1
ATOM 1031 O O . LEU A 1 130 ? -1.569 15.993 12.311 1.00 97.94 130 LEU A O 1
ATOM 1035 N N . ASP A 1 131 ? -2.088 14.439 10.765 1.00 98.31 131 ASP A N 1
ATOM 1036 C CA . ASP A 1 131 ? -3.007 15.269 9.995 1.00 98.31 131 ASP A CA 1
ATOM 1037 C C . ASP A 1 131 ? -3.993 14.411 9.191 1.00 98.31 131 ASP A C 1
ATOM 1039 O O . ASP A 1 131 ? -3.746 13.231 8.919 1.00 98.31 131 ASP A O 1
ATOM 1043 N N . THR A 1 132 ? -5.099 15.025 8.777 1.00 98.50 132 THR A N 1
ATOM 1044 C CA . THR A 1 132 ? -6.112 14.408 7.915 1.00 98.50 132 THR A CA 1
ATOM 1045 C C . THR A 1 132 ? -6.425 15.321 6.740 1.00 98.50 132 THR A C 1
ATOM 1047 O O . THR A 1 132 ? -6.515 16.539 6.870 1.00 98.50 132 THR A O 1
ATOM 1050 N N . SER A 1 133 ? -6.608 14.735 5.565 1.00 98.31 133 SER A N 1
ATOM 1051 C CA . SER A 1 133 ? -7.000 15.464 4.362 1.00 98.31 133 SER A CA 1
ATOM 1052 C C . SER A 1 133 ? -7.861 14.580 3.460 1.00 98.31 13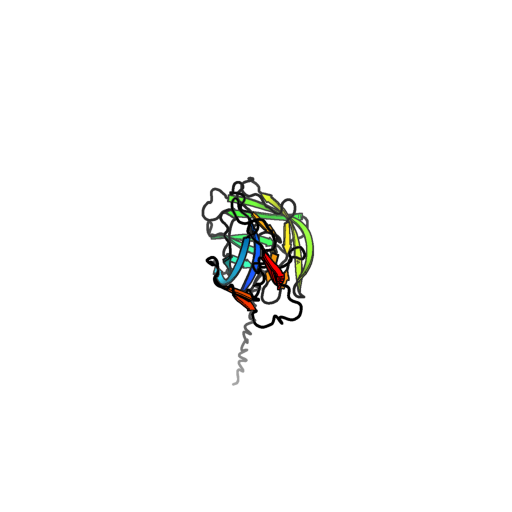3 SER A C 1
ATOM 1054 O O . SER A 1 133 ? -8.373 13.538 3.879 1.00 98.31 133 SER A O 1
ATOM 1056 N N . SER A 1 134 ? -8.056 14.997 2.213 1.00 97.56 134 SER A N 1
ATOM 1057 C CA . SER A 1 134 ? -8.788 14.220 1.221 1.00 97.56 134 SER A CA 1
ATOM 1058 C C . SER A 1 134 ? -8.074 14.245 -0.121 1.00 97.56 134 SER A C 1
ATOM 1060 O O . SER A 1 134 ? -7.620 15.307 -0.551 1.00 97.56 134 SER A O 1
ATOM 1062 N N . THR A 1 135 ? -8.063 13.110 -0.812 1.00 96.25 135 THR A N 1
ATOM 1063 C CA . THR A 1 135 ? -7.472 12.963 -2.143 1.00 96.25 135 THR A CA 1
ATOM 1064 C C . THR A 1 135 ? -8.559 12.590 -3.148 1.00 96.25 135 THR A C 1
ATOM 1066 O O . THR A 1 135 ? -9.358 11.692 -2.897 1.00 96.25 135 THR A O 1
ATOM 1069 N N . LEU A 1 136 ? -8.599 13.275 -4.293 1.00 95.31 136 LEU A N 1
ATOM 1070 C CA . LEU A 1 136 ? -9.505 12.949 -5.397 1.00 95.31 136 LEU A CA 1
ATOM 1071 C C . LEU A 1 136 ? -8.847 11.915 -6.322 1.00 95.31 136 LEU A C 1
ATOM 1073 O O . LEU A 1 136 ? -7.924 12.266 -7.054 1.00 95.31 136 LEU A O 1
ATOM 1077 N N . LEU A 1 137 ? -9.339 10.673 -6.327 1.00 94.00 137 LEU A N 1
ATOM 1078 C CA . LEU A 1 137 ? -8.860 9.585 -7.191 1.00 94.00 137 LEU A CA 1
ATOM 1079 C C . LEU A 1 137 ? -10.036 8.905 -7.893 1.00 94.00 137 LEU A C 1
ATOM 1081 O O . LEU A 1 137 ? -11.043 8.607 -7.265 1.00 94.00 137 LEU A O 1
ATOM 1085 N N . GLY A 1 138 ? -9.937 8.674 -9.207 1.00 87.88 138 GLY A N 1
ATOM 1086 C CA . GLY A 1 138 ? -11.019 8.019 -9.962 1.00 87.88 138 GLY A CA 1
ATOM 1087 C C . GLY A 1 138 ? -12.364 8.767 -9.935 1.00 87.88 138 GLY A C 1
ATOM 1088 O O . GLY A 1 138 ? -13.404 8.168 -10.177 1.00 87.88 138 GLY A O 1
ATOM 1089 N N . GLY A 1 139 ? -12.368 10.069 -9.618 1.00 89.50 139 GLY A N 1
ATOM 1090 C CA . GLY A 1 139 ? -13.597 10.849 -9.413 1.00 89.50 139 GLY A CA 1
ATOM 1091 C C . GLY A 1 139 ? -14.229 10.692 -8.023 1.00 89.50 139 GLY A C 1
ATOM 1092 O O . GLY A 1 139 ? -15.252 11.318 -7.754 1.00 89.50 139 GLY A O 1
ATOM 1093 N N . GLU A 1 140 ? -13.617 9.912 -7.132 1.00 92.31 140 GLU A N 1
ATOM 1094 C CA . GLU A 1 140 ? -14.028 9.734 -5.742 1.00 92.31 140 GLU A CA 1
ATOM 1095 C C . GLU A 1 140 ? -13.151 10.580 -4.809 1.00 92.31 140 GLU A C 1
ATOM 1097 O O . GLU A 1 140 ? -11.930 10.641 -4.963 1.00 92.31 140 GLU A O 1
ATOM 1102 N N . VAL A 1 141 ? -13.770 11.249 -3.833 1.00 95.88 141 VAL A N 1
ATOM 1103 C CA . VAL A 1 141 ? -13.051 11.964 -2.768 1.00 95.88 141 VAL A CA 1
ATOM 1104 C C . VAL A 1 141 ? -12.810 10.985 -1.624 1.00 95.88 141 VAL A C 1
ATOM 1106 O O . VAL A 1 141 ? -13.762 10.539 -0.988 1.00 95.88 141 VAL A O 1
ATOM 1109 N N . LEU A 1 142 ? -11.545 10.654 -1.381 1.00 96.06 142 LEU A N 1
ATOM 1110 C CA . LEU A 1 142 ? -11.109 9.625 -0.438 1.00 96.06 142 LEU A CA 1
ATOM 1111 C C . LEU A 1 142 ? -10.417 10.265 0.762 1.00 96.06 142 LEU A C 1
ATOM 1113 O O . LEU A 1 142 ? -9.629 11.200 0.595 1.00 96.06 142 LEU A O 1
ATOM 1117 N N . ARG A 1 143 ? -10.674 9.760 1.972 1.00 97.69 143 ARG A N 1
ATOM 1118 C CA . ARG A 1 143 ? -10.001 10.242 3.188 1.00 97.69 143 ARG A CA 1
ATOM 1119 C C . ARG A 1 143 ? -8.513 9.914 3.121 1.00 97.69 143 ARG A C 1
ATOM 1121 O O . ARG A 1 143 ? -8.113 8.889 2.577 1.00 97.69 143 ARG A O 1
ATOM 1128 N N . THR A 1 144 ? -7.671 10.802 3.627 1.00 98.06 144 THR A N 1
ATOM 1129 C CA . THR A 1 144 ? -6.215 10.639 3.623 1.00 98.06 144 THR A CA 1
ATOM 1130 C C . THR A 1 144 ? -5.679 10.901 5.018 1.00 98.06 144 THR A C 1
ATOM 1132 O O . THR A 1 144 ? -5.999 11.924 5.619 1.00 98.06 144 THR A O 1
ATOM 1135 N N . LEU A 1 145 ? -4.869 9.974 5.518 1.00 98.00 145 LEU A N 1
ATOM 1136 C CA . LEU A 1 145 ? -4.189 10.075 6.800 1.00 98.00 145 LEU A CA 1
ATOM 1137 C C . LEU A 1 145 ? -2.713 10.382 6.573 1.00 98.00 145 LEU A C 1
ATOM 1139 O O . LEU A 1 145 ? -2.053 9.707 5.779 1.00 98.00 145 LEU A O 1
ATOM 1143 N N . THR A 1 146 ? -2.204 11.351 7.322 1.00 97.44 146 THR A N 1
ATOM 1144 C CA . THR A 1 146 ? -0.774 11.574 7.524 1.00 97.44 146 THR A CA 1
ATOM 1145 C C . THR A 1 146 ? -0.421 11.015 8.897 1.00 97.44 146 THR A C 1
ATOM 1147 O O . THR A 1 146 ? -0.965 11.464 9.906 1.00 97.44 146 THR A O 1
ATOM 1150 N N . LEU A 1 147 ? 0.455 10.018 8.942 1.00 95.25 147 LEU A N 1
ATOM 1151 C CA . LEU A 1 147 ? 0.716 9.192 10.117 1.00 95.25 147 LEU A CA 1
ATOM 1152 C C . LEU A 1 147 ? 2.182 9.292 10.532 1.00 95.25 147 LEU A C 1
ATOM 1154 O O . LEU A 1 147 ? 3.073 9.167 9.695 1.00 95.25 147 LEU A O 1
ATOM 1158 N N . GLU A 1 148 ? 2.431 9.453 11.824 1.00 94.00 148 GLU A N 1
ATOM 1159 C CA . GLU A 1 148 ? 3.702 9.072 12.435 1.00 94.00 148 GLU A CA 1
ATOM 1160 C C . GLU A 1 148 ? 3.613 7.603 12.835 1.00 94.00 148 GLU A C 1
ATOM 1162 O O . GLU A 1 148 ? 2.580 7.141 13.329 1.00 94.00 148 GLU A O 1
ATOM 1167 N N . VAL A 1 149 ? 4.697 6.868 12.600 1.00 90.25 149 VAL A N 1
ATOM 1168 C CA . VAL A 1 149 ? 4.749 5.434 12.858 1.00 90.25 149 VAL A CA 1
ATOM 1169 C C . VAL A 1 149 ? 6.019 5.105 13.617 1.00 90.25 149 VAL A C 1
ATOM 1171 O O . VAL A 1 149 ? 7.128 5.371 13.148 1.00 90.25 149 VAL A O 1
ATOM 1174 N N . VAL A 1 150 ? 5.842 4.537 14.805 1.00 89.62 150 VAL A N 1
ATOM 1175 C CA . VAL A 1 150 ? 6.922 4.228 15.740 1.00 89.62 150 VAL A CA 1
ATOM 1176 C C . VAL A 1 150 ? 6.885 2.744 16.058 1.00 89.62 150 VAL A C 1
ATOM 1178 O O . VAL A 1 150 ? 5.842 2.198 16.402 1.00 89.62 150 VAL A O 1
ATOM 1181 N N . SER A 1 151 ? 8.039 2.096 15.935 1.00 88.06 151 SER A N 1
ATOM 1182 C CA . SER A 1 151 ? 8.250 0.742 16.435 1.00 88.06 151 SER A CA 1
ATOM 1183 C C . SER A 1 151 ? 8.703 0.813 17.890 1.00 88.06 151 SER A C 1
ATOM 1185 O O . SER A 1 151 ? 9.650 1.533 18.220 1.00 88.06 151 SER A O 1
ATOM 1187 N N . ASP A 1 152 ? 8.022 0.065 18.754 1.00 85.69 152 ASP A N 1
ATOM 1188 C CA . ASP A 1 152 ? 8.267 0.101 20.194 1.00 85.69 152 ASP A CA 1
ATOM 1189 C C . ASP A 1 152 ? 9.586 -0.604 20.568 1.00 85.69 152 ASP A C 1
ATOM 1191 O O . ASP A 1 152 ? 10.268 -0.180 21.503 1.00 85.69 152 ASP A O 1
ATOM 1195 N N . ASN A 1 153 ? 9.973 -1.661 19.839 1.00 82.38 153 ASN A N 1
ATOM 1196 C CA . ASN A 1 153 ? 11.161 -2.472 20.146 1.00 82.38 153 ASN A CA 1
ATOM 1197 C C . ASN A 1 153 ? 12.286 -2.376 19.102 1.00 82.38 153 ASN A C 1
ATOM 1199 O O . ASN A 1 153 ? 13.291 -3.077 19.230 1.00 82.38 153 ASN A O 1
ATOM 1203 N N . LEU A 1 154 ? 12.142 -1.514 18.088 1.00 80.81 154 LEU A N 1
ATOM 1204 C CA . LEU A 1 154 ? 13.077 -1.327 16.967 1.00 80.81 154 LEU A CA 1
ATOM 1205 C C . LEU A 1 154 ? 13.339 -2.601 16.145 1.00 80.81 154 LEU A C 1
ATOM 1207 O O . LEU A 1 154 ? 14.349 -2.691 15.444 1.00 80.81 154 LEU A O 1
ATOM 1211 N N . MET A 1 155 ? 12.443 -3.588 16.231 1.00 80.00 155 MET A N 1
ATOM 1212 C CA . MET A 1 155 ? 12.561 -4.843 15.485 1.00 80.00 155 MET A CA 1
ATOM 1213 C C . MET A 1 155 ? 12.084 -4.674 14.043 1.00 80.00 155 MET A C 1
ATOM 1215 O O . MET A 1 155 ? 12.650 -5.288 13.135 1.00 80.00 155 MET A O 1
ATOM 1219 N N . LEU A 1 156 ? 11.081 -3.815 13.846 1.00 80.88 156 LEU A N 1
ATOM 1220 C CA . LEU A 1 156 ? 10.544 -3.440 12.544 1.00 80.88 156 LEU A CA 1
ATOM 1221 C C . LEU A 1 156 ? 10.794 -1.949 12.293 1.00 80.88 156 LEU A C 1
ATOM 1223 O O . LEU A 1 156 ? 10.470 -1.118 13.135 1.00 80.88 156 LEU A O 1
ATOM 1227 N N . VAL A 1 157 ? 11.366 -1.583 11.145 1.00 80.25 157 VAL A N 1
ATOM 1228 C CA . VAL A 1 157 ? 11.753 -0.184 10.871 1.00 80.25 157 VAL A CA 1
ATOM 1229 C C . VAL A 1 157 ? 10.910 0.386 9.735 1.00 80.25 157 VAL A C 1
ATOM 1231 O O . VAL A 1 157 ? 11.174 0.045 8.587 1.00 80.25 157 VAL A O 1
ATOM 1234 N N . PRO A 1 158 ? 9.929 1.270 9.993 1.00 79.19 158 PRO A N 1
ATOM 1235 C CA . PRO A 1 158 ? 9.065 1.759 8.927 1.00 79.19 158 PRO A CA 1
ATOM 1236 C C . PRO A 1 158 ? 9.833 2.573 7.878 1.00 79.19 158 PRO A C 1
ATOM 1238 O O . PRO A 1 158 ? 10.477 3.568 8.217 1.00 79.19 158 PRO A O 1
ATOM 1241 N N . TYR A 1 159 ? 9.758 2.197 6.594 1.00 79.31 159 TYR A N 1
ATOM 1242 C CA . TYR A 1 159 ? 10.457 2.940 5.528 1.00 79.31 159 TYR A CA 1
ATOM 1243 C C . TYR A 1 159 ? 9.822 4.297 5.229 1.00 79.31 159 TYR A C 1
ATOM 1245 O O . TYR A 1 159 ? 10.499 5.196 4.729 1.00 79.31 159 TYR A O 1
ATOM 1253 N N . CYS A 1 160 ? 8.550 4.484 5.566 1.00 78.56 160 CYS A N 1
ATOM 1254 C CA . CYS A 1 160 ? 7.885 5.777 5.522 1.00 78.56 160 CYS A CA 1
ATOM 1255 C C . CYS A 1 160 ? 8.290 6.737 6.656 1.00 78.56 160 CYS A C 1
ATOM 1257 O O . CYS A 1 160 ? 7.692 7.797 6.788 1.00 78.56 160 CYS A O 1
ATOM 1259 N N . TRP A 1 161 ? 9.306 6.427 7.469 1.00 69.56 161 TRP A N 1
ATOM 1260 C CA . TRP A 1 161 ? 9.748 7.306 8.554 1.00 69.56 161 TRP A CA 1
ATOM 1261 C C . TRP A 1 161 ? 10.294 8.665 8.048 1.00 69.56 161 TRP A C 1
ATOM 1263 O O . TRP A 1 161 ? 11.101 8.693 7.114 1.00 69.56 161 TRP A O 1
ATOM 1273 N N . PRO A 1 162 ? 9.917 9.805 8.671 1.00 72.19 162 PRO A N 1
ATOM 1274 C CA . PRO A 1 162 ? 9.078 9.931 9.870 1.00 72.19 162 PRO A CA 1
ATOM 1275 C C . PRO A 1 162 ? 7.566 10.025 9.613 1.00 72.19 162 PRO A C 1
ATOM 1277 O O . PRO A 1 162 ? 6.803 10.028 10.574 1.00 72.19 162 PRO A O 1
ATOM 1280 N N . VAL A 1 163 ? 7.128 10.134 8.355 1.00 87.56 163 VAL A N 1
ATOM 1281 C CA . VAL A 1 163 ? 5.732 10.421 8.002 1.00 87.56 163 VAL A CA 1
ATOM 1282 C C . VAL A 1 163 ? 5.239 9.527 6.868 1.00 87.56 163 VAL A C 1
ATOM 1284 O O . VAL A 1 163 ? 5.720 9.592 5.736 1.00 87.56 163 VAL A O 1
ATOM 1287 N N . CYS A 1 164 ? 4.196 8.763 7.161 1.00 91.25 164 CYS A N 1
ATOM 1288 C CA . CYS A 1 164 ? 3.522 7.868 6.237 1.00 91.25 164 CYS A CA 1
ATOM 1289 C C . CYS A 1 164 ? 2.214 8.498 5.756 1.00 91.25 164 CYS A C 1
ATOM 1291 O O . CYS A 1 164 ? 1.505 9.140 6.525 1.00 91.25 164 CYS A O 1
ATOM 1293 N N . VAL A 1 165 ? 1.865 8.290 4.488 1.00 94.50 165 VAL A N 1
ATOM 1294 C CA . VAL A 1 165 ? 0.575 8.725 3.936 1.00 94.50 165 VAL A CA 1
ATOM 1295 C C . VAL A 1 165 ? -0.225 7.496 3.548 1.00 94.50 165 VAL A C 1
ATOM 1297 O O . VAL A 1 165 ? 0.275 6.666 2.787 1.00 94.50 165 VAL A O 1
ATOM 1300 N N . ALA A 1 166 ? -1.454 7.396 4.054 1.00 95.44 166 ALA A N 1
ATOM 1301 C CA . ALA A 1 166 ? -2.403 6.348 3.699 1.00 95.44 166 ALA A CA 1
ATOM 1302 C C . ALA A 1 166 ? -3.692 6.958 3.140 1.00 95.44 166 ALA A C 1
ATOM 1304 O O . ALA A 1 166 ? -4.308 7.814 3.773 1.00 95.44 166 ALA A O 1
ATOM 1305 N N . ILE A 1 167 ? -4.118 6.506 1.962 1.00 96.56 167 ILE A N 1
ATOM 1306 C CA . ILE A 1 167 ? -5.344 6.965 1.298 1.00 96.56 167 ILE A CA 1
ATOM 1307 C C . ILE A 1 167 ? -6.409 5.875 1.424 1.00 96.56 167 ILE A C 1
ATOM 1309 O O . ILE A 1 167 ? -6.135 4.695 1.225 1.00 96.56 167 ILE A O 1
ATOM 1313 N N . GLU A 1 168 ? -7.638 6.243 1.756 1.00 95.94 168 GLU A N 1
ATOM 1314 C CA . GLU A 1 168 ? -8.764 5.315 1.820 1.00 95.94 168 GLU A CA 1
ATOM 1315 C C . GLU A 1 168 ? -8.929 4.555 0.490 1.00 95.94 168 GLU A C 1
ATOM 1317 O O . GLU A 1 168 ? -8.723 5.121 -0.578 1.00 95.94 168 GLU A O 1
ATOM 1322 N N . LYS A 1 169 ? -9.261 3.258 0.552 1.00 93.94 169 LYS A N 1
ATOM 1323 C CA . LYS A 1 169 ? -9.293 2.291 -0.571 1.00 93.94 169 LYS A CA 1
ATOM 1324 C C . LYS A 1 169 ? -7.958 1.972 -1.261 1.00 93.94 169 LYS A C 1
ATOM 1326 O O . LYS A 1 169 ? -7.866 0.942 -1.914 1.00 93.94 169 LYS A O 1
ATOM 1331 N N . VAL A 1 170 ? -6.922 2.797 -1.099 1.00 95.06 170 VAL A N 1
ATOM 1332 C CA . VAL A 1 170 ? -5.601 2.576 -1.722 1.00 95.06 170 VAL A CA 1
ATOM 1333 C C . VAL A 1 170 ? -4.571 2.054 -0.716 1.00 95.06 170 VAL A C 1
ATOM 1335 O O . VAL A 1 170 ? -3.818 1.140 -1.023 1.00 95.06 170 VAL A O 1
ATOM 1338 N N . GLY A 1 171 ? -4.540 2.587 0.502 1.00 93.56 171 GLY A N 1
ATOM 1339 C CA . GLY A 1 171 ? -3.567 2.245 1.542 1.00 93.56 171 GLY A CA 1
ATOM 1340 C C . GLY A 1 171 ? -2.355 3.161 1.533 1.00 93.56 171 GLY A C 1
ATOM 1341 O O . GLY A 1 171 ? -2.446 4.308 1.096 1.00 93.56 171 GLY A O 1
ATOM 1342 N N . ALA A 1 172 ? -1.236 2.672 2.069 1.00 91.56 172 ALA A N 1
ATOM 1343 C CA . ALA A 1 172 ? 0.003 3.435 2.113 1.00 91.56 172 ALA A CA 1
ATOM 1344 C C . ALA A 1 172 ? 0.555 3.739 0.712 1.00 91.56 172 ALA A C 1
ATOM 1346 O O . ALA A 1 172 ? 0.482 2.916 -0.201 1.00 91.56 172 ALA A O 1
ATOM 1347 N N . MET A 1 173 ? 1.155 4.924 0.575 1.00 91.38 173 MET A N 1
ATOM 1348 C CA . MET A 1 173 ? 1.852 5.354 -0.645 1.00 91.38 173 MET A CA 1
ATOM 1349 C C . MET A 1 173 ? 3.256 4.747 -0.788 1.00 91.38 173 MET A C 1
ATOM 1351 O O . MET A 1 173 ? 3.830 4.792 -1.874 1.00 91.38 173 MET A O 1
ATOM 1355 N N . ASN A 1 174 ? 3.797 4.174 0.286 1.00 89.44 174 ASN A N 1
ATOM 1356 C CA . ASN A 1 174 ? 4.881 3.190 0.246 1.00 89.44 174 ASN A CA 1
ATOM 1357 C C . ASN A 1 174 ? 4.258 1.792 0.255 1.00 89.44 174 ASN A C 1
ATOM 1359 O O . ASN A 1 174 ? 3.131 1.624 -0.191 1.00 89.44 174 ASN A O 1
ATOM 1363 N N . TYR A 1 175 ? 4.934 0.781 0.782 1.00 90.06 175 TYR A N 1
ATOM 1364 C CA . TYR A 1 175 ? 4.359 -0.551 0.870 1.00 90.06 175 TYR A CA 1
ATOM 1365 C C . TYR A 1 175 ? 3.137 -0.614 1.805 1.00 90.06 175 TYR A C 1
ATOM 1367 O O . TYR A 1 175 ? 3.092 0.052 2.834 1.00 90.06 175 TYR A O 1
ATOM 1375 N N . LEU A 1 176 ? 2.139 -1.442 1.471 1.00 85.81 176 LEU A N 1
ATOM 1376 C CA . LEU A 1 176 ? 0.932 -1.591 2.296 1.00 85.81 176 LEU A CA 1
ATOM 1377 C C . LEU A 1 176 ? 1.258 -2.072 3.718 1.00 85.81 176 LEU A C 1
ATOM 1379 O O . LEU A 1 176 ? 0.557 -1.698 4.649 1.00 85.81 176 LEU A O 1
ATOM 1383 N N . PHE A 1 177 ? 2.320 -2.865 3.885 1.00 88.00 177 PHE A N 1
ATOM 1384 C CA . PHE A 1 177 ? 2.786 -3.390 5.171 1.00 88.00 177 PHE A CA 1
ATOM 1385 C C . PHE A 1 177 ? 4.226 -2.928 5.446 1.00 88.00 177 PHE A C 1
ATOM 1387 O O . PHE A 1 177 ? 5.127 -3.755 5.566 1.00 88.00 177 PHE A O 1
ATOM 1394 N N . ASP A 1 178 ? 4.456 -1.610 5.446 1.00 83.69 178 ASP A N 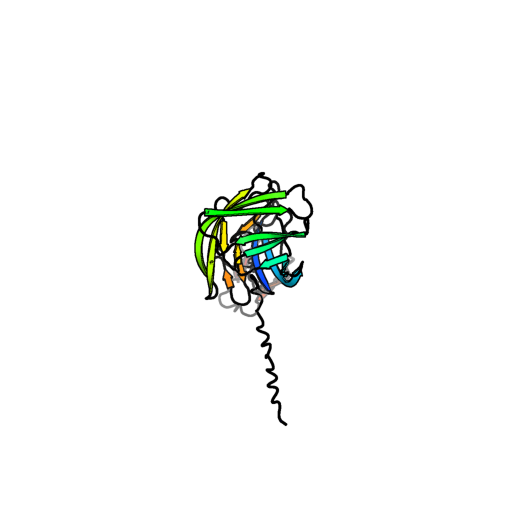1
ATOM 1395 C CA . ASP A 1 178 ? 5.781 -0.960 5.415 1.00 83.69 178 ASP A CA 1
ATOM 1396 C C . ASP A 1 178 ? 6.639 -1.143 6.686 1.00 83.69 178 ASP A C 1
ATOM 1398 O O . ASP A 1 178 ? 7.047 -0.171 7.309 1.00 83.69 178 ASP A O 1
ATOM 1402 N N . PHE A 1 179 ? 6.895 -2.389 7.090 1.00 83.94 179 PHE A N 1
ATOM 1403 C CA . PHE A 1 179 ? 7.531 -2.789 8.348 1.00 83.94 179 PHE A CA 1
ATOM 1404 C C . PHE A 1 179 ? 8.587 -3.874 8.124 1.00 83.94 179 PHE A C 1
ATOM 1406 O O . PHE A 1 179 ? 8.411 -5.003 8.577 1.00 83.94 179 PHE A O 1
ATOM 1413 N N . PRO A 1 180 ? 9.670 -3.586 7.394 1.00 82.62 180 PRO A N 1
ATOM 1414 C CA . PRO A 1 180 ? 10.759 -4.537 7.208 1.00 82.62 180 PRO A CA 1
ATOM 1415 C C . PRO A 1 180 ? 11.397 -4.938 8.545 1.00 82.62 180 PRO A C 1
ATOM 1417 O O . PRO A 1 180 ? 11.527 -4.117 9.461 1.00 82.62 180 PRO A O 1
ATOM 1420 N N . ILE A 1 181 ? 11.912 -6.162 8.623 1.00 81.25 181 ILE A N 1
ATOM 1421 C CA . ILE A 1 181 ? 12.905 -6.515 9.645 1.00 81.25 181 ILE A CA 1
ATOM 1422 C C . ILE A 1 181 ? 14.239 -5.808 9.328 1.00 81.25 181 ILE A C 1
ATOM 1424 O O . ILE A 1 181 ? 14.618 -5.637 8.169 1.00 81.25 181 ILE A O 1
ATOM 1428 N N . GLY A 1 182 ? 14.962 -5.364 10.360 1.00 71.44 182 GLY A N 1
ATOM 1429 C CA . GLY A 1 182 ? 16.057 -4.394 10.194 1.00 71.44 182 GLY A CA 1
ATOM 1430 C C . GLY A 1 182 ? 17.289 -4.833 9.376 1.00 71.44 182 GLY A C 1
ATOM 1431 O O . GLY A 1 182 ? 17.958 -3.976 8.800 1.00 71.44 182 GLY A O 1
ATOM 1432 N N . ILE A 1 183 ? 17.627 -6.127 9.300 1.00 72.25 183 ILE A N 1
ATOM 1433 C CA . ILE A 1 183 ? 18.780 -6.629 8.518 1.00 72.25 183 ILE A CA 1
ATOM 1434 C C . ILE A 1 183 ? 18.261 -7.555 7.431 1.00 72.25 183 ILE A C 1
ATOM 1436 O O . ILE A 1 183 ? 17.844 -8.669 7.735 1.00 72.25 183 ILE A O 1
ATOM 1440 N N . CYS A 1 184 ? 18.301 -7.088 6.182 1.00 80.75 184 CYS A N 1
ATOM 1441 C CA . CYS A 1 184 ? 17.516 -7.728 5.136 1.00 80.75 184 CYS A CA 1
ATOM 1442 C C . CYS A 1 184 ? 18.076 -7.627 3.723 1.00 80.75 184 CYS A C 1
ATOM 1444 O O . CYS A 1 184 ? 17.336 -7.369 2.783 1.00 80.75 184 CYS A O 1
ATOM 1446 N N . ASP A 1 185 ? 19.398 -7.759 3.574 1.00 84.38 185 ASP A N 1
ATOM 1447 C CA . ASP A 1 185 ? 20.088 -7.752 2.272 1.00 84.38 185 ASP A CA 1
ATOM 1448 C C . ASP A 1 185 ? 19.593 -6.645 1.326 1.00 84.38 185 ASP A C 1
ATOM 1450 O O . ASP A 1 185 ? 19.472 -6.807 0.112 1.00 84.38 185 ASP A O 1
ATOM 1454 N N . ASN A 1 186 ? 19.299 -5.481 1.913 1.00 85.12 186 ASN A N 1
ATOM 1455 C CA . ASN A 1 186 ? 18.768 -4.313 1.226 1.00 85.12 186 ASN A CA 1
ATOM 1456 C C . ASN A 1 186 ? 17.494 -4.591 0.396 1.00 85.12 186 ASN A C 1
ATOM 1458 O O . ASN A 1 186 ? 17.297 -3.937 -0.628 1.00 85.12 186 ASN A O 1
ATOM 1462 N N . GLU A 1 187 ? 16.649 -5.544 0.804 1.00 88.69 187 GLU A N 1
ATOM 1463 C CA . GLU A 1 187 ? 15.295 -5.716 0.283 1.00 88.69 187 GLU A CA 1
ATOM 1464 C C . GLU A 1 187 ? 14.471 -4.471 0.633 1.00 88.69 187 GLU A C 1
ATOM 1466 O O . GLU A 1 187 ? 14.088 -4.232 1.779 1.00 88.69 187 GLU A O 1
ATOM 1471 N N . VAL A 1 188 ? 14.218 -3.641 -0.374 1.00 88.06 188 VAL A N 1
ATOM 1472 C CA . VAL A 1 188 ? 13.473 -2.394 -0.236 1.00 88.06 188 VAL A CA 1
ATOM 1473 C C . VAL A 1 188 ? 12.267 -2.421 -1.161 1.00 88.06 188 VAL A C 1
ATOM 1475 O O . VAL A 1 188 ? 12.426 -2.439 -2.385 1.00 88.06 188 VAL A O 1
ATOM 1478 N N . VAL A 1 189 ? 11.072 -2.348 -0.583 1.00 89.94 189 VAL A N 1
ATOM 1479 C CA . VAL A 1 189 ? 9.843 -2.001 -1.292 1.00 89.94 189 VAL A CA 1
ATOM 1480 C C . VAL A 1 189 ? 9.657 -0.495 -1.147 1.00 89.94 189 VAL A C 1
ATOM 1482 O O . VAL A 1 189 ? 9.573 0.041 -0.048 1.00 89.94 189 VAL A O 1
ATOM 1485 N N . ARG A 1 190 ? 9.688 0.211 -2.273 1.00 85.12 190 ARG A N 1
ATOM 1486 C CA . ARG A 1 190 ? 9.634 1.673 -2.339 1.00 85.12 190 ARG A CA 1
ATOM 1487 C C . ARG A 1 190 ? 8.210 2.145 -2.632 1.00 85.12 190 ARG A C 1
ATOM 1489 O O . ARG A 1 190 ? 7.234 1.424 -2.439 1.00 85.12 190 ARG A O 1
ATOM 1496 N N . SER A 1 191 ? 8.107 3.387 -3.090 1.00 89.62 191 SER A N 1
ATOM 1497 C CA . SER A 1 191 ? 6.858 4.052 -3.416 1.00 89.62 191 SER A CA 1
ATOM 1498 C C . SER A 1 191 ? 5.967 3.230 -4.348 1.00 89.62 191 SER A C 1
ATOM 1500 O O . SER A 1 191 ? 6.411 2.542 -5.278 1.00 89.62 191 SER A O 1
ATOM 1502 N N . LEU A 1 192 ? 4.667 3.352 -4.095 1.00 94.38 192 LEU A N 1
ATOM 1503 C CA . LEU A 1 192 ? 3.606 2.927 -4.983 1.00 94.38 192 LEU A CA 1
ATOM 1504 C C . LEU A 1 192 ? 3.808 3.630 -6.323 1.00 94.38 192 LEU A C 1
ATOM 1506 O O . LEU A 1 192 ? 3.825 4.861 -6.411 1.00 94.38 192 LEU A O 1
ATOM 1510 N N . ARG A 1 193 ? 3.979 2.833 -7.370 1.00 95.38 193 ARG A N 1
ATOM 1511 C CA . ARG A 1 193 ? 4.053 3.303 -8.752 1.00 95.38 193 ARG A CA 1
ATOM 1512 C C . ARG A 1 193 ? 2.652 3.485 -9.298 1.00 95.38 193 ARG A C 1
ATOM 1514 O O . ARG A 1 193 ? 2.383 4.507 -9.916 1.00 95.38 193 ARG A O 1
ATOM 1521 N N . CYS A 1 194 ? 1.776 2.508 -9.062 1.00 95.75 194 CYS A N 1
ATOM 1522 C CA . CYS A 1 194 ? 0.396 2.540 -9.527 1.00 95.75 194 CYS A CA 1
ATOM 1523 C C . CYS A 1 194 ? -0.547 1.761 -8.617 1.00 95.75 194 CYS A C 1
ATOM 1525 O O . CYS A 1 194 ? -0.169 0.736 -8.048 1.00 95.75 194 CYS A O 1
ATOM 1527 N N . TYR A 1 195 ? -1.793 2.218 -8.584 1.00 97.31 195 TYR A N 1
ATOM 1528 C CA . TYR A 1 195 ? -2.936 1.496 -8.048 1.00 97.31 195 TYR A CA 1
ATOM 1529 C C . TYR A 1 195 ? -4.036 1.438 -9.103 1.00 97.31 195 TYR A C 1
ATOM 1531 O O . TYR A 1 195 ? -4.311 2.436 -9.772 1.00 97.31 195 TYR A O 1
ATOM 1539 N N . SER A 1 196 ? -4.676 0.287 -9.254 1.00 96.88 196 SER A N 1
ATOM 1540 C CA . SER A 1 196 ? -5.826 0.150 -10.144 1.00 96.88 196 SER A CA 1
ATOM 1541 C C . SER A 1 196 ? -6.842 -0.828 -9.589 1.00 96.88 196 SER A C 1
ATOM 1543 O O . SER A 1 196 ? -6.476 -1.942 -9.225 1.00 96.88 196 SER A O 1
ATOM 1545 N N . ASP A 1 197 ? -8.110 -0.453 -9.623 1.00 96.19 197 ASP A N 1
ATOM 1546 C CA . ASP A 1 197 ? -9.250 -1.324 -9.382 1.00 96.19 197 ASP A CA 1
ATOM 1547 C C . ASP A 1 197 ? -10.378 -1.021 -10.395 1.00 96.19 197 ASP A C 1
ATOM 1549 O O . ASP A 1 197 ? -10.137 -0.441 -11.456 1.00 96.19 197 ASP A O 1
ATOM 1553 N N . SER A 1 198 ? -11.610 -1.456 -10.116 1.00 93.44 198 SER A N 1
ATOM 1554 C CA . SER A 1 198 ? -12.756 -1.237 -11.007 1.00 93.44 198 SER A CA 1
ATOM 1555 C C . SER A 1 198 ? -13.224 0.221 -11.138 1.00 93.44 198 SER A C 1
ATOM 1557 O O . SER A 1 198 ? -13.936 0.525 -12.094 1.00 93.44 198 SER A O 1
ATOM 1559 N N . THR A 1 199 ? -12.897 1.104 -10.189 1.00 92.50 199 THR A N 1
ATOM 1560 C CA . THR A 1 199 ? -13.324 2.517 -10.175 1.00 92.50 199 THR A CA 1
ATOM 1561 C C . THR A 1 199 ? -12.157 3.503 -10.131 1.00 92.50 199 THR A C 1
ATOM 1563 O O . THR A 1 199 ? -12.260 4.600 -10.680 1.00 92.50 199 THR A O 1
ATOM 1566 N N . ILE A 1 200 ? -11.024 3.122 -9.549 1.00 95.44 200 ILE A N 1
ATOM 1567 C CA . ILE A 1 200 ? -9.839 3.956 -9.388 1.00 95.44 200 ILE A CA 1
ATOM 1568 C C . ILE A 1 200 ? -8.729 3.444 -10.300 1.00 95.44 200 ILE A C 1
ATOM 1570 O O . ILE A 1 200 ? -8.391 2.266 -10.337 1.00 95.44 200 ILE A O 1
ATOM 1574 N N . THR A 1 201 ? -8.097 4.363 -11.020 1.00 95.19 201 THR A N 1
ATOM 1575 C CA . THR A 1 201 ? -6.796 4.141 -11.652 1.00 95.19 201 THR A CA 1
ATOM 1576 C C . THR A 1 201 ? -5.918 5.325 -11.299 1.00 95.19 201 THR A C 1
ATOM 1578 O O . THR A 1 201 ? -6.271 6.473 -11.571 1.00 95.19 201 THR A O 1
ATOM 1581 N N . TRP A 1 202 ? -4.791 5.048 -10.662 1.00 94.81 202 TRP A N 1
ATOM 1582 C CA . TRP A 1 202 ? -3.839 6.046 -10.214 1.00 94.81 202 TRP A CA 1
ATOM 1583 C C . TRP A 1 202 ? -2.424 5.625 -10.594 1.00 94.81 202 TRP A C 1
ATOM 1585 O O . TRP A 1 202 ? -2.022 4.478 -10.396 1.00 94.81 202 TRP A O 1
ATOM 1595 N N . GLN A 1 203 ? -1.670 6.583 -11.118 1.00 95.00 203 GLN A N 1
ATOM 1596 C CA . GLN A 1 203 ? -0.250 6.460 -11.397 1.00 95.00 203 GLN A CA 1
ATOM 1597 C C . GLN A 1 203 ? 0.477 7.559 -10.633 1.00 95.00 203 GLN A C 1
ATOM 1599 O O . GLN A 1 203 ? 0.053 8.717 -10.637 1.00 95.00 203 GLN A O 1
ATOM 1604 N N . ASN A 1 204 ? 1.588 7.189 -10.012 1.00 93.19 204 ASN A N 1
ATOM 1605 C CA . ASN A 1 204 ? 2.491 8.118 -9.370 1.00 93.19 204 ASN A CA 1
ATOM 1606 C C . ASN A 1 204 ? 3.050 9.108 -10.411 1.00 93.19 204 ASN A C 1
ATOM 1608 O O . ASN A 1 204 ? 3.696 8.658 -11.361 1.00 93.19 204 ASN A O 1
ATOM 1612 N N . PRO A 1 205 ? 2.838 10.428 -10.249 1.00 91.75 205 PRO A N 1
ATOM 1613 C CA . PRO A 1 205 ? 3.313 11.436 -11.199 1.00 91.75 205 PRO A CA 1
ATOM 1614 C C . PRO A 1 205 ? 4.833 11.441 -11.404 1.00 91.75 205 PRO A C 1
ATOM 1616 O O . PRO A 1 205 ? 5.300 11.822 -12.476 1.00 91.75 205 PRO A O 1
ATOM 1619 N N . ASP A 1 206 ? 5.596 10.992 -10.405 1.00 90.56 206 ASP A N 1
ATOM 1620 C CA . ASP A 1 206 ? 7.061 10.949 -10.452 1.00 90.56 206 ASP A CA 1
ATOM 1621 C C . ASP A 1 206 ? 7.594 9.710 -11.188 1.00 90.56 206 ASP A C 1
ATOM 1623 O O . ASP A 1 206 ? 8.801 9.552 -11.389 1.00 90.56 206 ASP A O 1
ATOM 1627 N N . VAL A 1 207 ? 6.700 8.808 -11.598 1.00 89.50 207 VAL A N 1
ATOM 1628 C CA . VAL A 1 207 ? 7.037 7.553 -12.258 1.00 89.50 207 VAL A CA 1
ATOM 1629 C C . VAL A 1 207 ? 6.440 7.551 -13.669 1.00 89.50 207 VAL A C 1
ATOM 1631 O O . VAL A 1 207 ? 5.231 7.704 -13.822 1.00 89.50 207 VAL A O 1
ATOM 1634 N N . PRO A 1 208 ? 7.238 7.321 -14.731 1.00 88.00 208 PRO A N 1
ATOM 1635 C CA . PRO A 1 208 ? 6.756 7.454 -16.110 1.00 88.00 208 PRO A CA 1
ATOM 1636 C C . PRO A 1 208 ? 5.709 6.402 -16.504 1.00 88.00 208 PRO A C 1
ATOM 1638 O O . PRO A 1 208 ? 4.884 6.657 -17.378 1.00 88.00 208 PRO A O 1
ATOM 1641 N N . GLN A 1 209 ? 5.741 5.220 -15.882 1.00 89.94 209 GLN A N 1
ATOM 1642 C CA . GLN A 1 209 ? 4.823 4.108 -16.152 1.00 89.94 209 GLN A CA 1
ATOM 1643 C C . GLN A 1 209 ? 4.838 3.074 -15.016 1.00 89.94 209 GLN A C 1
ATOM 1645 O O . GLN A 1 209 ? 5.853 2.902 -14.329 1.00 89.94 209 GLN A O 1
ATOM 1650 N N . CYS A 1 210 ? 3.726 2.346 -14.859 1.00 91.12 210 CYS A N 1
ATOM 1651 C CA . CYS A 1 210 ? 3.573 1.295 -13.848 1.00 91.12 210 CYS A CA 1
ATOM 1652 C C . CYS A 1 210 ? 4.599 0.171 -14.030 1.00 91.12 210 CYS A C 1
ATOM 1654 O O . CYS A 1 210 ? 5.351 -0.143 -13.106 1.00 91.12 210 CYS A O 1
ATOM 1656 N N . ALA A 1 211 ? 4.649 -0.395 -15.239 1.00 89.56 211 ALA A N 1
ATOM 1657 C CA . ALA A 1 211 ? 5.580 -1.452 -15.605 1.00 89.56 211 ALA A CA 1
ATOM 1658 C C . ALA A 1 211 ? 7.002 -0.905 -15.798 1.00 89.56 211 ALA A C 1
ATOM 1660 O O . ALA A 1 211 ? 7.202 0.274 -16.094 1.00 89.56 211 ALA A O 1
ATOM 1661 N N . LEU A 1 212 ? 8.006 -1.772 -15.672 1.00 84.88 212 LEU A N 1
ATOM 1662 C CA . LEU A 1 212 ? 9.354 -1.434 -16.118 1.00 84.88 212 LEU A CA 1
ATOM 1663 C C . LEU A 1 212 ? 9.359 -1.446 -17.645 1.00 84.88 212 LEU A C 1
ATOM 1665 O O . LEU A 1 212 ? 8.869 -2.391 -18.263 1.00 84.88 212 LEU A O 1
ATOM 1669 N N . GLY A 1 213 ? 9.893 -0.391 -18.254 1.00 69.94 213 GLY A N 1
ATOM 1670 C CA . GLY A 1 213 ? 10.027 -0.317 -19.703 1.00 69.94 213 GLY A CA 1
ATOM 1671 C C . GLY A 1 213 ? 11.025 -1.361 -20.182 1.00 69.94 213 GLY A C 1
ATOM 1672 O O . GLY A 1 213 ? 12.224 -1.124 -20.131 1.00 69.94 213 GLY A O 1
ATOM 1673 N N . THR A 1 214 ? 10.541 -2.516 -20.629 1.00 60.53 214 THR A N 1
ATOM 1674 C CA . THR A 1 214 ? 11.375 -3.558 -21.248 1.00 60.53 214 THR A CA 1
ATOM 1675 C C . THR A 1 214 ? 11.425 -3.436 -22.765 1.00 60.53 214 THR A C 1
ATOM 1677 O O . THR A 1 214 ? 12.162 -4.175 -23.416 1.00 60.53 214 THR A O 1
ATOM 1680 N N . SER A 1 215 ? 10.687 -2.490 -23.351 1.00 52.78 215 SER A N 1
ATOM 1681 C CA . SER A 1 215 ? 10.788 -2.208 -24.774 1.00 52.78 215 SER A CA 1
ATOM 1682 C C . SER A 1 215 ? 12.088 -1.453 -25.047 1.00 52.78 215 SER A C 1
ATOM 1684 O O . SER A 1 215 ? 12.118 -0.223 -25.101 1.00 52.78 215 SER A O 1
ATOM 1686 N N . VAL A 1 216 ? 13.164 -2.195 -25.301 1.00 53.88 216 VAL A N 1
ATOM 1687 C CA . VAL A 1 216 ? 13.983 -1.819 -26.453 1.00 53.88 216 VAL A CA 1
ATOM 1688 C C . VAL A 1 216 ? 12.993 -1.857 -27.617 1.00 53.88 216 VAL A C 1
ATOM 1690 O O . VAL A 1 216 ? 12.363 -2.903 -27.799 1.00 53.88 216 VAL A O 1
ATOM 1693 N N . PRO A 1 217 ? 12.736 -0.748 -28.336 1.00 51.00 217 PRO A N 1
ATOM 1694 C CA . PRO A 1 217 ? 11.988 -0.848 -29.578 1.00 51.00 217 PRO A CA 1
ATOM 1695 C C . PRO A 1 217 ? 12.628 -1.989 -30.358 1.00 51.00 217 PRO A C 1
ATOM 1697 O O . PRO A 1 217 ? 13.856 -2.000 -30.474 1.00 51.00 217 PRO A O 1
ATOM 1700 N N . GLU A 1 218 ? 11.856 -2.962 -30.843 1.00 46.53 218 GLU A N 1
ATOM 1701 C CA . GLU A 1 218 ? 12.388 -3.801 -31.906 1.00 46.53 218 GLU A CA 1
ATOM 1702 C C . GLU A 1 218 ? 12.818 -2.816 -32.993 1.00 46.53 218 GLU A C 1
ATOM 1704 O O . GLU A 1 218 ? 11.997 -2.221 -33.693 1.00 46.53 218 GLU A O 1
ATOM 1709 N N . LEU A 1 219 ? 14.129 -2.579 -33.097 1.00 51.41 219 LEU A N 1
ATOM 1710 C CA . LEU A 1 219 ? 14.709 -2.216 -34.368 1.00 51.41 219 LEU A CA 1
ATOM 1711 C C . LEU A 1 219 ? 14.185 -3.313 -35.273 1.00 51.41 219 LEU A C 1
ATOM 1713 O O . LEU A 1 219 ? 14.504 -4.479 -35.049 1.00 51.41 219 LEU A O 1
ATOM 1717 N N . ASN A 1 220 ? 13.306 -2.946 -36.199 1.00 51.16 220 ASN A N 1
ATOM 1718 C CA . ASN A 1 220 ? 12.826 -3.829 -37.242 1.00 51.16 220 ASN A CA 1
ATOM 1719 C C . ASN A 1 220 ? 14.064 -4.171 -38.086 1.00 51.16 220 ASN A C 1
ATOM 1721 O O . ASN A 1 220 ? 14.423 -3.487 -39.043 1.00 51.16 220 ASN A O 1
ATOM 1725 N N . ALA A 1 221 ? 14.859 -5.104 -37.570 1.00 58.00 221 ALA A N 1
ATOM 1726 C CA . ALA A 1 221 ? 16.248 -5.293 -37.922 1.00 58.00 221 ALA A CA 1
ATOM 1727 C C . ALA A 1 221 ? 16.298 -6.299 -39.054 1.00 58.00 221 ALA A C 1
ATOM 1729 O O . ALA A 1 221 ? 16.691 -7.447 -38.878 1.00 58.00 221 ALA A O 1
ATOM 1730 N N . GLN A 1 222 ? 15.910 -5.817 -40.228 1.00 56.16 222 GLN A N 1
ATOM 1731 C CA . GLN A 1 222 ? 16.572 -6.166 -41.474 1.00 56.16 222 GLN A CA 1
ATOM 1732 C C . GLN A 1 222 ? 16.299 -5.072 -42.505 1.00 56.16 222 GLN A C 1
ATOM 1734 O O . GLN A 1 222 ? 15.671 -5.285 -43.532 1.00 56.16 222 GLN A O 1
ATOM 1739 N N . ALA A 1 223 ? 16.804 -3.868 -42.228 1.00 64.31 223 ALA A N 1
ATOM 1740 C CA . ALA A 1 223 ? 16.889 -2.838 -43.258 1.00 64.31 223 ALA A CA 1
ATOM 1741 C C . ALA A 1 223 ? 17.860 -3.269 -44.376 1.00 64.31 223 ALA A C 1
ATOM 1743 O O . ALA A 1 223 ? 17.718 -2.840 -45.509 1.00 64.31 223 ALA A O 1
ATOM 1744 N N . PHE A 1 224 ? 18.830 -4.146 -44.084 1.00 77.06 224 PHE A N 1
ATOM 1745 C CA . PHE A 1 224 ? 19.689 -4.778 -45.084 1.00 77.06 224 PHE A CA 1
ATOM 1746 C C . PHE A 1 224 ? 20.330 -6.070 -44.550 1.00 77.06 224 PHE A C 1
ATOM 1748 O O . PHE A 1 224 ? 20.407 -6.297 -43.339 1.00 77.06 224 PHE A O 1
ATOM 1755 N N . ARG A 1 225 ? 20.835 -6.908 -45.455 1.00 84.56 225 ARG A N 1
ATOM 1756 C CA . ARG A 1 225 ? 21.592 -8.132 -45.190 1.00 84.56 225 ARG A CA 1
ATOM 1757 C C . ARG A 1 225 ? 22.906 -8.095 -45.962 1.00 84.56 225 ARG A C 1
ATOM 1759 O O . ARG A 1 225 ? 22.928 -7.801 -47.148 1.00 84.56 225 ARG A O 1
ATOM 1766 N N . VAL A 1 226 ? 24.005 -8.455 -45.304 1.00 85.56 226 VAL A N 1
ATOM 1767 C CA . VAL A 1 226 ? 25.326 -8.599 -45.934 1.00 85.56 226 VAL A CA 1
ATOM 1768 C C . VAL A 1 226 ? 25.677 -10.084 -45.996 1.00 85.56 226 VAL A C 1
ATOM 1770 O O . VAL A 1 226 ? 25.634 -10.766 -44.970 1.00 85.56 226 VAL A O 1
ATOM 1773 N N . ALA A 1 227 ? 25.983 -10.605 -47.184 1.00 86.38 227 ALA A N 1
ATOM 1774 C CA . ALA A 1 227 ? 26.313 -12.014 -47.376 1.00 86.38 227 ALA A CA 1
ATOM 1775 C C . ALA A 1 227 ? 27.350 -12.240 -48.498 1.00 86.38 227 ALA A C 1
ATOM 1777 O O . ALA A 1 227 ? 27.306 -11.543 -49.510 1.00 86.38 227 ALA A O 1
ATOM 1778 N N . PRO A 1 228 ? 28.225 -13.255 -48.366 1.00 85.00 228 PRO A N 1
ATOM 1779 C CA . PRO A 1 228 ? 28.500 -14.012 -47.141 1.00 85.00 228 PRO A CA 1
ATOM 1780 C C . PRO A 1 228 ? 29.261 -13.167 -46.099 1.00 85.00 228 PRO A C 1
ATOM 1782 O O . PRO A 1 228 ? 29.902 -12.173 -46.425 1.00 85.00 228 PRO A O 1
ATOM 1785 N N . THR A 1 229 ? 29.185 -13.560 -44.824 1.00 79.25 229 THR A N 1
ATOM 1786 C CA . THR A 1 229 ? 29.891 -12.893 -43.710 1.00 79.25 229 THR A CA 1
ATOM 1787 C C . THR A 1 229 ? 31.388 -13.221 -43.653 1.00 79.25 229 THR A C 1
ATOM 1789 O O . THR A 1 229 ? 32.126 -12.578 -42.910 1.00 79.25 229 THR A O 1
ATOM 1792 N N . LEU A 1 230 ? 31.841 -14.196 -44.447 1.00 81.25 230 LEU A N 1
ATOM 1793 C CA . LEU A 1 230 ? 33.239 -14.573 -44.645 1.00 81.25 230 LEU A CA 1
ATOM 1794 C C . LEU A 1 230 ? 33.501 -14.694 -46.147 1.00 81.25 230 LEU A C 1
ATOM 1796 O O . LEU A 1 230 ? 32.701 -15.301 -46.857 1.00 81.25 230 LEU A O 1
ATOM 1800 N N . LEU A 1 231 ? 34.602 -14.104 -46.608 1.00 83.06 231 LEU A N 1
ATOM 1801 C CA . LEU A 1 231 ? 34.986 -14.014 -48.017 1.00 83.06 231 LEU A CA 1
ATOM 1802 C C . LEU A 1 231 ? 36.476 -14.318 -48.160 1.00 83.06 231 LEU A C 1
ATOM 1804 O O . LEU A 1 231 ? 37.285 -13.778 -47.399 1.00 83.06 231 LEU A O 1
ATOM 1808 N N . ASP A 1 232 ? 36.833 -15.100 -49.173 1.00 85.31 232 ASP A N 1
ATOM 1809 C CA . ASP A 1 232 ? 38.205 -15.213 -49.647 1.00 85.31 232 ASP A CA 1
ATOM 1810 C C . ASP A 1 232 ? 38.528 -14.115 -50.674 1.00 85.31 232 ASP A C 1
ATOM 1812 O O . ASP A 1 232 ? 37.673 -13.378 -51.181 1.00 85.31 232 ASP A O 1
ATOM 1816 N N . ARG A 1 233 ? 39.819 -13.957 -50.987 1.00 79.62 233 ARG A N 1
ATOM 1817 C CA . ARG A 1 233 ? 40.263 -12.962 -51.969 1.00 79.62 233 ARG A CA 1
ATOM 1818 C C . ARG A 1 233 ? 39.687 -13.293 -53.350 1.00 79.62 233 ARG A C 1
ATOM 1820 O O . ARG A 1 233 ? 40.116 -14.250 -53.984 1.00 79.62 233 ARG A O 1
ATOM 1827 N N . GLY A 1 234 ? 38.840 -12.398 -53.852 1.00 80.00 234 GLY A N 1
ATOM 1828 C CA . GLY A 1 234 ? 38.211 -12.511 -55.170 1.00 80.00 234 GLY A CA 1
ATOM 1829 C C . GLY A 1 234 ? 36.724 -12.849 -55.108 1.00 80.00 234 GLY A C 1
ATOM 1830 O O . GLY A 1 234 ? 36.056 -12.748 -56.135 1.0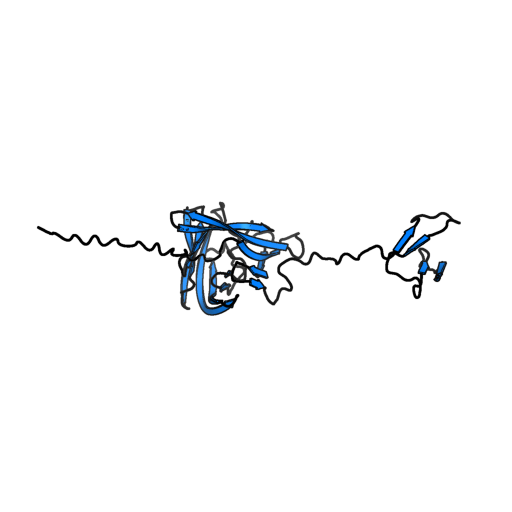0 80.00 234 GLY A O 1
ATOM 1831 N N . ASP A 1 235 ? 36.202 -13.173 -53.924 1.00 84.88 235 ASP A N 1
ATOM 1832 C CA . ASP A 1 235 ? 34.781 -13.435 -53.735 1.00 84.88 235 ASP A CA 1
ATOM 1833 C C . ASP A 1 235 ? 33.946 -12.153 -53.817 1.00 84.88 235 ASP A C 1
ATOM 1835 O O . ASP A 1 235 ? 34.396 -11.044 -53.504 1.00 84.88 235 ASP A O 1
ATOM 1839 N N . ALA A 1 236 ? 32.692 -12.316 -54.235 1.00 84.12 236 ALA A N 1
ATOM 1840 C CA . ALA A 1 236 ? 31.723 -11.235 -54.282 1.00 84.12 236 ALA A CA 1
ATOM 1841 C C . ALA A 1 236 ? 31.030 -11.066 -52.924 1.00 84.12 236 ALA A C 1
ATOM 1843 O O . ALA A 1 236 ? 30.505 -12.024 -52.360 1.00 84.12 236 ALA A O 1
ATOM 1844 N N . LEU A 1 237 ? 30.974 -9.823 -52.443 1.00 86.25 237 LEU A N 1
ATOM 1845 C CA . LEU A 1 237 ? 30.129 -9.424 -51.324 1.00 86.25 237 LEU A CA 1
ATOM 1846 C C . LEU A 1 237 ? 28.790 -8.907 -51.853 1.00 86.25 237 LEU A C 1
ATOM 1848 O O . LEU A 1 237 ? 28.764 -8.019 -52.707 1.00 86.25 237 LEU A O 1
ATOM 1852 N N . THR A 1 238 ? 27.689 -9.419 -51.317 1.00 86.38 238 THR A N 1
ATOM 1853 C CA . THR A 1 238 ? 26.334 -8.950 -51.611 1.00 86.38 238 THR A CA 1
ATOM 1854 C C . THR A 1 238 ? 25.777 -8.187 -50.416 1.00 86.38 238 THR A C 1
ATOM 1856 O O . THR A 1 238 ? 25.839 -8.660 -49.282 1.00 86.38 238 THR A O 1
ATOM 1859 N N . VAL A 1 239 ? 25.219 -7.006 -50.685 1.00 85.81 239 VAL A N 1
ATOM 1860 C CA . VAL A 1 239 ? 24.413 -6.232 -49.738 1.00 85.81 239 VAL A CA 1
ATOM 1861 C C . VAL A 1 239 ? 23.001 -6.187 -50.304 1.00 85.81 239 VAL A C 1
ATOM 1863 O O . VAL A 1 239 ? 22.785 -5.625 -51.373 1.00 85.81 239 VAL A O 1
ATOM 1866 N N . ASP A 1 240 ? 22.077 -6.843 -49.621 1.00 83.62 240 ASP A N 1
ATOM 1867 C CA . ASP A 1 240 ? 20.658 -6.900 -49.952 1.00 83.62 240 ASP A CA 1
ATOM 1868 C C . ASP A 1 240 ? 19.925 -5.873 -49.090 1.00 83.62 240 ASP A C 1
ATOM 1870 O O . ASP A 1 240 ? 20.105 -5.873 -47.874 1.00 83.62 240 ASP A O 1
ATOM 1874 N N . LEU A 1 241 ? 19.166 -4.965 -49.694 1.00 81.12 241 LEU A N 1
ATOM 1875 C CA . LEU A 1 241 ? 18.411 -3.945 -48.968 1.00 81.12 241 LEU A CA 1
ATOM 1876 C C . LEU A 1 241 ? 17.006 -4.496 -48.708 1.00 81.12 241 LEU A C 1
ATOM 1878 O O . LEU A 1 241 ? 16.356 -4.992 -49.621 1.00 81.12 241 LEU A O 1
ATOM 1882 N N . GLY A 1 242 ? 16.552 -4.437 -47.460 1.00 71.69 242 GLY A N 1
ATOM 1883 C CA . GLY A 1 242 ? 15.211 -4.868 -47.079 1.00 71.69 242 GLY A CA 1
ATOM 1884 C C . GLY A 1 242 ? 14.126 -3.945 -47.634 1.00 71.69 242 GLY A C 1
ATOM 1885 O O . GLY A 1 242 ? 14.396 -2.820 -48.064 1.00 71.69 242 GLY A O 1
ATOM 1886 N N . ASP A 1 243 ? 12.880 -4.417 -47.587 1.00 67.25 243 ASP A N 1
ATOM 1887 C CA . ASP A 1 243 ? 11.718 -3.655 -48.041 1.00 67.25 243 ASP A CA 1
ATOM 1888 C C . ASP A 1 243 ? 11.649 -2.286 -47.333 1.00 67.25 243 ASP A C 1
ATOM 1890 O O . ASP A 1 243 ? 11.579 -2.204 -46.105 1.00 67.25 243 ASP A O 1
ATOM 1894 N N . GLY A 1 244 ? 11.671 -1.199 -48.112 1.00 63.59 244 GLY A N 1
ATOM 1895 C CA . GLY A 1 244 ? 11.565 0.178 -47.610 1.00 63.59 244 GLY A CA 1
ATOM 1896 C C . GLY A 1 244 ? 12.855 1.007 -47.629 1.00 63.59 244 GLY A C 1
ATOM 1897 O O . GLY A 1 244 ? 12.809 2.174 -47.242 1.00 63.59 244 GLY A O 1
ATOM 1898 N N . LEU A 1 245 ? 13.980 0.456 -48.098 1.00 66.56 245 LEU A N 1
ATOM 1899 C CA . LEU A 1 245 ? 15.166 1.238 -48.460 1.00 66.56 245 LEU A CA 1
ATOM 1900 C C . LEU A 1 245 ? 15.288 1.360 -49.985 1.00 66.56 245 LEU A C 1
ATOM 1902 O O . LEU A 1 245 ? 15.672 0.408 -50.661 1.00 66.56 245 LEU A O 1
ATOM 1906 N N . ASP A 1 246 ? 15.020 2.550 -50.522 1.00 66.00 246 ASP A N 1
ATOM 1907 C CA . ASP A 1 246 ? 15.367 2.870 -51.907 1.00 66.00 246 ASP A CA 1
ATOM 1908 C C . ASP A 1 246 ? 16.880 3.106 -52.017 1.00 66.00 246 ASP A C 1
ATOM 1910 O O . ASP A 1 246 ? 17.476 3.825 -51.215 1.00 66.00 246 ASP A O 1
ATOM 1914 N N . ALA A 1 247 ? 17.518 2.513 -53.030 1.00 64.62 247 ALA A N 1
ATOM 1915 C CA . ALA A 1 247 ? 18.955 2.683 -53.275 1.00 64.62 247 ALA A CA 1
ATOM 1916 C C . ALA A 1 247 ? 19.342 4.136 -53.621 1.00 64.62 247 ALA A C 1
ATOM 1918 O O . ALA A 1 247 ? 20.519 4.499 -53.568 1.00 64.62 247 ALA A O 1
ATOM 1919 N N . GLU A 1 248 ? 18.370 4.981 -53.974 1.00 67.44 248 GLU A N 1
ATOM 1920 C CA . GLU A 1 248 ? 18.600 6.394 -54.253 1.00 67.44 248 GLU A CA 1
ATOM 1921 C C . GLU A 1 248 ? 18.912 7.165 -52.961 1.00 67.44 248 GLU A C 1
ATOM 1923 O O . GLU A 1 248 ? 18.056 7.385 -52.109 1.00 67.44 248 GLU A O 1
ATOM 1928 N N . GLY A 1 249 ? 20.167 7.604 -52.826 1.00 67.56 249 GLY A N 1
ATOM 1929 C CA . GLY A 1 249 ? 20.632 8.417 -51.695 1.00 67.56 249 GLY A CA 1
ATOM 1930 C C . GLY A 1 249 ? 21.305 7.633 -50.567 1.00 67.56 249 GLY A C 1
ATOM 1931 O O . GLY A 1 249 ? 21.771 8.243 -49.605 1.00 67.56 249 GLY A O 1
ATOM 1932 N N . LEU A 1 250 ? 21.414 6.308 -50.690 1.00 76.12 250 LEU A N 1
ATOM 1933 C CA . LEU A 1 250 ? 22.239 5.489 -49.804 1.00 76.12 250 LEU A CA 1
ATOM 1934 C C . LEU A 1 250 ? 23.707 5.516 -50.247 1.00 76.12 250 LEU A C 1
ATOM 1936 O O . LEU A 1 250 ? 24.015 5.518 -51.434 1.00 76.12 250 LEU A O 1
ATOM 1940 N N . THR A 1 251 ? 24.620 5.521 -49.278 1.00 80.06 251 THR A N 1
ATOM 1941 C CA . THR A 1 251 ? 26.060 5.366 -49.519 1.00 80.06 251 THR A CA 1
ATOM 1942 C C . THR A 1 251 ? 26.555 4.147 -48.761 1.00 80.06 251 THR A C 1
ATOM 1944 O O . THR A 1 251 ? 26.468 4.094 -47.532 1.00 80.06 251 THR A O 1
ATOM 1947 N N . ILE A 1 252 ? 27.100 3.172 -49.481 1.00 83.75 252 ILE A N 1
ATOM 1948 C CA . ILE A 1 252 ? 27.662 1.951 -48.908 1.00 83.75 252 ILE A CA 1
ATOM 1949 C C . ILE A 1 252 ? 29.177 2.111 -48.838 1.00 83.75 252 ILE A C 1
ATOM 1951 O O . ILE A 1 252 ? 29.853 2.215 -49.859 1.00 83.75 252 ILE A O 1
ATOM 1955 N N . ARG A 1 253 ? 29.736 2.087 -47.623 1.00 88.25 253 ARG A N 1
ATOM 1956 C CA . ARG A 1 253 ? 31.187 2.140 -47.394 1.00 88.25 253 ARG A CA 1
ATOM 1957 C C . ARG A 1 253 ? 31.697 0.812 -46.868 1.00 88.25 253 ARG A C 1
ATOM 1959 O O . ARG A 1 253 ? 31.255 0.340 -45.825 1.00 88.25 253 ARG A O 1
ATOM 1966 N N . LEU A 1 254 ? 32.679 0.251 -47.562 1.00 86.12 254 LEU A N 1
ATOM 1967 C CA . LEU A 1 254 ? 33.432 -0.913 -47.120 1.00 86.12 254 LEU A CA 1
ATOM 1968 C C . LEU A 1 254 ? 34.786 -0.448 -46.584 1.00 86.12 254 LEU A C 1
ATOM 1970 O O . LEU A 1 254 ? 35.563 0.165 -47.318 1.00 86.12 254 LEU A O 1
ATOM 1974 N N . THR A 1 255 ? 35.088 -0.753 -45.325 1.00 89.81 255 THR A N 1
ATOM 1975 C CA . THR A 1 255 ? 36.371 -0.438 -44.679 1.00 89.81 255 THR A CA 1
ATOM 1976 C C . THR A 1 255 ? 37.079 -1.709 -44.234 1.00 89.81 255 THR A C 1
ATOM 1978 O O . THR A 1 255 ? 36.430 -2.681 -43.853 1.00 89.81 255 THR A O 1
ATOM 1981 N N . ASP A 1 256 ? 38.411 -1.704 -44.256 1.00 86.19 256 ASP A N 1
ATOM 1982 C CA . ASP A 1 256 ? 39.203 -2.776 -43.656 1.00 86.19 256 ASP A CA 1
ATOM 1983 C C . ASP A 1 256 ? 39.294 -2.625 -42.124 1.00 86.19 256 ASP A C 1
ATOM 1985 O O . ASP A 1 256 ? 38.827 -1.643 -41.544 1.00 86.19 256 ASP A O 1
ATOM 1989 N N . LEU A 1 257 ? 39.906 -3.608 -41.455 1.00 86.25 257 LEU A N 1
ATOM 1990 C CA . LEU A 1 257 ? 40.048 -3.623 -39.991 1.00 86.25 257 LEU A CA 1
ATOM 1991 C C . LEU A 1 257 ? 40.893 -2.462 -39.438 1.00 86.25 257 LEU A C 1
ATOM 1993 O O . LEU A 1 257 ? 40.852 -2.205 -38.239 1.00 86.25 257 LEU A O 1
ATOM 1997 N N . SER A 1 258 ? 41.652 -1.760 -40.286 1.00 89.56 258 SER A N 1
ATOM 1998 C CA . SER A 1 258 ? 42.390 -0.551 -39.895 1.00 89.56 258 SER A CA 1
ATOM 1999 C C . SER A 1 258 ? 41.559 0.729 -40.034 1.00 89.56 258 SER A C 1
ATOM 2001 O O . SER A 1 258 ? 42.053 1.820 -39.758 1.00 89.56 258 SER A O 1
ATOM 2003 N N . GLY A 1 259 ? 40.300 0.610 -40.471 1.00 86.81 259 GLY A N 1
ATOM 2004 C CA . GLY A 1 259 ? 39.409 1.735 -40.745 1.00 86.81 259 GLY A CA 1
ATOM 2005 C C . GLY A 1 259 ? 39.668 2.408 -42.094 1.00 86.81 259 GLY A C 1
ATOM 2006 O O . GLY A 1 259 ? 39.059 3.434 -42.396 1.00 86.81 259 GLY A O 1
ATOM 2007 N N . ARG A 1 260 ? 40.553 1.855 -42.934 1.00 88.75 260 ARG A N 1
ATOM 2008 C CA . ARG A 1 260 ? 40.818 2.398 -44.269 1.00 88.75 260 ARG A CA 1
ATOM 2009 C C . ARG A 1 260 ? 39.697 1.994 -45.221 1.00 88.75 260 ARG A C 1
ATOM 2011 O O . ARG A 1 260 ? 39.320 0.825 -45.294 1.00 88.75 260 ARG A O 1
ATOM 2018 N N . MET A 1 261 ? 39.193 2.958 -45.988 1.00 89.88 261 MET A N 1
ATOM 2019 C CA . MET A 1 261 ? 38.183 2.713 -47.016 1.00 89.88 261 MET A CA 1
ATOM 2020 C C . MET A 1 261 ? 38.746 1.817 -48.128 1.00 89.88 261 MET A C 1
ATOM 2022 O O . MET A 1 261 ? 39.773 2.119 -48.734 1.00 89.88 261 MET A O 1
ATOM 2026 N N . VAL A 1 262 ? 38.046 0.715 -48.384 1.00 86.69 262 VAL A N 1
ATOM 2027 C CA . VAL A 1 262 ? 38.316 -0.245 -49.460 1.00 86.69 262 VAL A CA 1
ATOM 2028 C C . VAL A 1 262 ? 37.456 0.074 -50.679 1.00 86.69 262 VAL A C 1
ATOM 2030 O O . VAL A 1 262 ? 37.938 -0.021 -51.806 1.00 86.69 262 VAL A O 1
ATOM 2033 N N . ARG A 1 263 ? 36.187 0.452 -50.463 1.00 84.12 263 ARG A N 1
ATOM 2034 C CA . ARG A 1 263 ? 35.241 0.807 -51.527 1.00 84.12 263 ARG A CA 1
ATOM 2035 C C . ARG A 1 263 ? 34.111 1.700 -51.005 1.00 84.12 263 ARG A C 1
ATOM 2037 O O . ARG A 1 263 ? 33.718 1.572 -49.849 1.00 84.12 263 ARG A O 1
ATOM 2044 N N . GLU A 1 264 ? 33.579 2.548 -51.877 1.00 86.38 264 GLU A N 1
ATOM 2045 C CA . GLU A 1 264 ? 32.356 3.334 -51.683 1.00 86.38 264 GLU A CA 1
ATOM 2046 C C . GLU A 1 264 ? 31.470 3.136 -52.923 1.00 86.38 264 GLU A C 1
ATOM 2048 O O . GLU A 1 264 ? 31.999 3.062 -54.040 1.00 86.38 264 GLU A O 1
ATOM 2053 N N . ALA A 1 265 ? 30.166 2.949 -52.724 1.00 76.50 265 ALA A N 1
ATOM 2054 C CA . ALA A 1 265 ? 29.170 2.746 -53.775 1.00 76.50 265 ALA A CA 1
ATOM 2055 C C . ALA A 1 265 ? 27.865 3.463 -53.429 1.00 76.50 265 ALA A C 1
ATOM 2057 O O . ALA A 1 265 ? 27.547 3.536 -52.216 1.00 76.50 265 ALA A O 1
#

Secondary structure (DSSP, 8-state):
---------------------SS-TT-EEEEEEE-TTS-S-EEEEEEEEEEEEETTEEEEEEEEEES--SSS----EEEE-SSEEEEEETTTTEEEEEEETTPPTT-EEEEEE--TT-GGG-EEEEEEEEEEEEEEETTEEEEEEEEEEEESSSSB--TTTT-EEEETTTEESS-TT---BS-STT-EEEEEEEEE-SS-EEE-TTSS-SS-----------SEEEE-SS--TTPPPEEEEPTT--STT---EEE-TTS-EEEE-

pLDDT: mean 84.86, std 13.89, range [39.56, 98.62]

Radius of gyration: 29.63 Å; chains: 1; bounding box: 111×33×75 Å

Sequence (265 aa):
MKRVLFSGLIMMSSLQLAAQSWAPVGATWTYEQRFFGGPDSALLVMSVVKDTVVQGRASQKLNIVQGWVDCYPFYPIISYDGDSLLLYDEADSTFKLMYCFNAEPGDTWTSFIHHGELTFFSDSITWTVLDTSSTLLGGEVLRTLTLEVVSDNLMLVPYCWPVCVAIEKVGAMNYLFDFPIGICDNEVVRSLRCYSDSTITWQNPDVPQCALGTSVPELNAQAFRVAPTLLDRGDALTVDLGDGLDAEGLTIRLTDLSGRMVREA

Foldseek 3Di:
DDDDPPPPPPPPPPPPPVQPDLADFFKKWWWWKDFAPDPPTDIWMKGFHDWDAAPNATWTAMDTPGDDDQFFADQRIWGDDPFWIWGQDPCVRDTWTDGGLPDAAQDKDWTWDARHNPNVLIWIKMKGFHHKDWDQFLNDTWIKTWIAIDTPVLQWDFPCPGIWMQTGSFATQFDNRRTGGDDGRPTGTGGTQWIDHPRGTDGDPVHPDSDDPPDPPPPVPPQWDWPDPDDDPPDDIDIGGDPPDDPVPDKDFDADPVRHTPDID